Protein AF-A0AAD6I6S7-F1 (afdb_monomer_lite)

Sequence (240 aa):
MDHKRGGITKIDITVLAPDSPPINAGALGEGGSTARQYIEQVTQKTLRRALRELNPSTFAKPSTSKSEDDIARDVADGIPIPIEIHTSEATSHRSHVYLLLVAHTSSGFRIGHDALGSLPKDPFDQGRKPKHKGNQKPRSDSRSRHGSDAYGIKSLVGRCVDGFIEEISNERPNTDDTGPPGSEPCLDRHMRDQVVIFEELGKACHPDVEGANEALEDKRDWTLHTKTAEWVCRQMLGNG

Radius of gyration: 23.09 Å; chains: 1; bounding box: 58×44×70 Å

Organism: Penicillium canescens (NCBI:txid5083)

Foldseek 3Di:
DPQAQAAFAAKEKAKEAAQDCALCCVVVPDPDGGPLNVLVVLLVVLLLVLQQVADPRNHHDDDPDDDPVVVVVCVVSVHRHYYYHPYGYHDPAQQFIKMKMWTAHPVGFIEMFMFGFGQDDHPVPPPDDPDDPDDDDDDDPPPDPDDDRVVRSSVRSVVRSVVSSVQSHQDDDDDPPPDDPQHRHNYYQVVLLVVLLVVLVVCLVCVPPVPDDDPSHDCVPHDPSNVVSNVVSCVVSVND

pLDDT: mean 75.79, std 19.47, range [32.53, 98.38]

Secondary structure (DSSP, 8-state):
-------EEEEEEEEEE-SSPPTTGGGSSSTT--HHHHHHHHHHHHHHHHHTTS-GGGBPPPPS---HHHHHHHHHH--SS-EEEEEEEE-SSTT-EEEEEEEEETTS-EEEEEEEE-PPPPGGG-----------PPP---------HHHHHHHHHHHHHHHHHHHH----------S--PBPP-S-HHHHHHHHHHHHHHHHH-TT-TTS-S-SB-GGG--HHHHHHHHHHHHHHT--

Structure (mmCIF, N/CA/C/O backbone):
data_AF-A0AAD6I6S7-F1
#
_entry.id   AF-A0AAD6I6S7-F1
#
loop_
_atom_site.group_PDB
_atom_site.id
_atom_site.type_symbol
_atom_site.label_atom_id
_atom_site.label_alt_id
_atom_site.label_comp_id
_atom_site.label_asym_id
_atom_site.label_entity_id
_atom_site.label_seq_id
_atom_site.pdbx_PDB_ins_code
_atom_site.Cartn_x
_atom_site.Cartn_y
_atom_site.Cartn_z
_atom_site.occupancy
_atom_site.B_iso_or_equiv
_atom_site.auth_seq_id
_atom_site.auth_comp_id
_atom_site.auth_asym_id
_atom_site.auth_atom_id
_atom_site.pdbx_PDB_model_num
ATOM 1 N N . MET A 1 1 ? -11.490 -4.665 22.684 1.00 46.66 1 MET A N 1
ATOM 2 C CA . MET A 1 1 ? -10.366 -4.751 21.730 1.00 46.66 1 MET A CA 1
ATOM 3 C C . MET A 1 1 ? -9.641 -3.426 21.811 1.00 46.66 1 MET A C 1
ATOM 5 O O . MET A 1 1 ? -10.305 -2.403 21.696 1.00 46.66 1 MET A O 1
ATOM 9 N N . ASP A 1 2 ? -8.337 -3.428 22.064 1.00 56.19 2 ASP A N 1
ATOM 10 C CA . ASP A 1 2 ? -7.555 -2.193 21.998 1.00 56.19 2 ASP A CA 1
ATOM 11 C C . ASP A 1 2 ? -7.329 -1.865 20.516 1.00 56.19 2 ASP A C 1
ATOM 13 O O . ASP A 1 2 ? -6.585 -2.569 19.836 1.00 56.19 2 ASP A O 1
ATOM 17 N N . HIS A 1 3 ? -7.984 -0.817 20.006 1.00 68.62 3 HIS A N 1
ATOM 18 C CA . HIS A 1 3 ? -7.892 -0.343 18.614 1.00 68.62 3 HIS A CA 1
ATOM 19 C C . HIS A 1 3 ? -6.565 0.383 18.348 1.00 68.62 3 HIS A C 1
ATOM 21 O O . HIS A 1 3 ? -6.523 1.508 17.865 1.00 68.62 3 HIS A O 1
ATOM 27 N N . LYS A 1 4 ? -5.451 -0.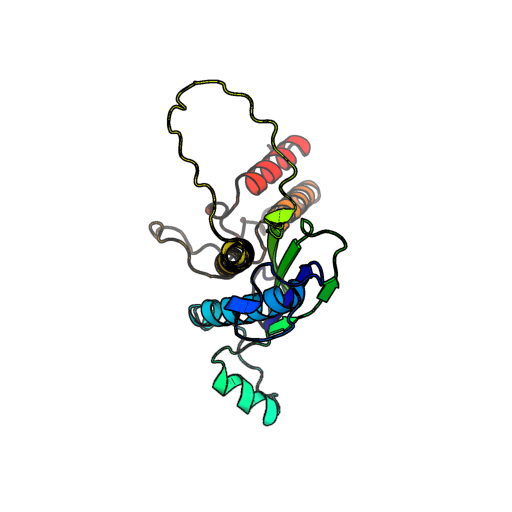237 18.740 1.00 80.44 4 LYS A N 1
ATOM 28 C CA . LYS A 1 4 ? -4.113 0.300 18.511 1.00 80.44 4 LYS A CA 1
ATOM 29 C C . LYS A 1 4 ? -3.536 -0.337 17.261 1.00 80.44 4 LYS A C 1
ATOM 31 O O . LYS A 1 4 ? -3.407 -1.561 17.175 1.00 80.44 4 LYS A O 1
ATOM 36 N N . ARG A 1 5 ? -3.120 0.514 16.327 1.00 85.00 5 ARG A N 1
ATOM 37 C CA . ARG A 1 5 ? -2.491 0.120 15.066 1.00 85.00 5 ARG A CA 1
ATOM 38 C C . ARG A 1 5 ? -1.308 -0.837 15.240 1.00 85.00 5 ARG A C 1
ATOM 40 O O . ARG A 1 5 ? -1.167 -1.756 14.444 1.00 85.00 5 ARG A O 1
ATOM 47 N N . GLY A 1 6 ? -0.504 -0.661 16.292 1.00 88.69 6 GLY A N 1
ATOM 48 C CA . GLY A 1 6 ? 0.710 -1.450 16.523 1.00 88.69 6 GLY A CA 1
ATOM 49 C C . GLY A 1 6 ? 1.860 -1.058 15.587 1.00 88.69 6 GLY A C 1
ATOM 50 O O . GLY A 1 6 ? 1.680 -0.277 14.659 1.00 88.69 6 GLY A O 1
ATOM 51 N N . GLY A 1 7 ? 3.055 -1.595 15.842 1.00 90.88 7 GLY A N 1
ATOM 52 C CA . GLY A 1 7 ? 4.228 -1.326 15.005 1.00 90.88 7 GLY A CA 1
ATOM 53 C C . GLY A 1 7 ? 4.246 -2.211 13.760 1.00 90.88 7 GLY A C 1
ATOM 54 O O . GLY A 1 7 ? 3.801 -3.360 13.816 1.00 90.88 7 GLY A O 1
ATOM 55 N N . ILE A 1 8 ? 4.784 -1.704 12.649 1.00 93.38 8 ILE A N 1
ATOM 56 C CA . ILE A 1 8 ? 4.924 -2.473 11.404 1.00 93.38 8 ILE A CA 1
ATOM 57 C C . ILE A 1 8 ? 5.951 -3.592 11.604 1.00 93.38 8 ILE A C 1
ATOM 59 O O . ILE A 1 8 ? 7.052 -3.345 12.092 1.00 93.38 8 ILE A O 1
ATOM 63 N N . THR A 1 9 ? 5.597 -4.816 11.220 1.00 93.94 9 THR A N 1
ATOM 64 C CA . THR A 1 9 ? 6.430 -6.022 11.356 1.00 93.94 9 THR A CA 1
ATOM 65 C C . THR A 1 9 ? 6.966 -6.534 10.021 1.00 93.94 9 THR A C 1
ATOM 67 O O . THR A 1 9 ? 8.011 -7.178 10.003 1.00 93.94 9 THR A O 1
ATOM 70 N N . LYS A 1 10 ? 6.267 -6.260 8.912 1.00 94.94 10 LYS A N 1
ATOM 71 C CA . LYS A 1 10 ? 6.609 -6.707 7.552 1.00 94.94 10 LYS A CA 1
ATOM 72 C C . LYS A 1 10 ? 5.900 -5.841 6.511 1.00 94.94 10 LYS A C 1
ATOM 74 O O . LYS A 1 10 ? 4.804 -5.345 6.786 1.00 94.94 10 LYS A O 1
ATOM 79 N N . ILE A 1 11 ? 6.486 -5.716 5.319 1.00 97.19 11 ILE A N 1
ATOM 80 C CA . ILE A 1 11 ? 5.802 -5.173 4.138 1.00 97.19 11 ILE A CA 1
ATOM 81 C C . ILE A 1 11 ? 5.804 -6.187 2.990 1.00 97.19 11 ILE A C 1
ATOM 83 O O . ILE A 1 11 ? 6.858 -6.698 2.610 1.00 97.19 11 ILE A O 1
ATOM 87 N N . ASP A 1 12 ? 4.627 -6.421 2.416 1.00 97.94 12 ASP A N 1
ATOM 88 C CA . ASP A 1 12 ? 4.425 -7.256 1.233 1.00 97.94 12 ASP A CA 1
ATOM 89 C C . ASP A 1 12 ? 4.171 -6.395 -0.013 1.00 97.94 12 ASP A C 1
ATOM 91 O O . ASP A 1 12 ? 3.418 -5.419 0.017 1.00 97.94 12 ASP A O 1
ATOM 95 N N . ILE A 1 13 ? 4.803 -6.778 -1.123 1.00 98.25 13 ILE A N 1
ATOM 96 C CA . ILE A 1 13 ? 4.669 -6.160 -2.444 1.00 98.25 13 ILE A CA 1
ATOM 97 C C . ILE A 1 13 ? 3.936 -7.130 -3.373 1.00 98.25 13 ILE A C 1
ATOM 99 O O . ILE A 1 13 ? 4.321 -8.296 -3.497 1.00 98.25 13 ILE A O 1
ATOM 103 N N . THR A 1 14 ? 2.919 -6.630 -4.073 1.00 98.38 14 THR A N 1
ATOM 104 C CA . THR A 1 14 ? 2.250 -7.332 -5.175 1.00 98.38 14 THR A CA 1
ATOM 105 C C . THR A 1 14 ? 2.435 -6.573 -6.482 1.00 98.38 14 THR A C 1
ATOM 107 O O . THR A 1 14 ? 2.129 -5.385 -6.543 1.00 98.38 14 THR A O 1
ATOM 110 N N . VAL A 1 15 ? 2.895 -7.253 -7.536 1.00 97.44 15 VAL A N 1
ATOM 111 C CA . VAL A 1 15 ? 3.097 -6.666 -8.871 1.00 97.44 15 VAL A CA 1
ATOM 112 C C . VAL A 1 15 ? 2.352 -7.477 -9.927 1.00 97.44 15 VAL A C 1
ATOM 114 O O . VAL A 1 15 ? 2.666 -8.639 -10.156 1.00 97.44 15 VAL A O 1
ATOM 117 N N . LEU A 1 16 ? 1.414 -6.853 -10.636 1.00 96.69 16 LEU A N 1
ATOM 118 C CA . LEU A 1 16 ? 0.821 -7.423 -11.847 1.00 96.69 16 LEU A CA 1
ATOM 119 C C . LEU A 1 16 ? 1.242 -6.547 -13.022 1.00 96.69 16 LEU A C 1
ATOM 121 O O . LEU A 1 16 ? 0.857 -5.382 -13.095 1.00 96.69 16 LEU A O 1
ATOM 125 N N . ALA A 1 17 ? 2.066 -7.069 -13.923 1.00 93.44 17 ALA A N 1
ATOM 126 C CA . ALA A 1 17 ? 2.595 -6.301 -15.050 1.00 93.44 17 ALA A CA 1
ATOM 127 C C . ALA A 1 17 ? 3.020 -7.229 -16.192 1.00 93.44 17 ALA A C 1
ATOM 129 O O . ALA A 1 17 ? 3.352 -8.382 -15.941 1.00 93.44 17 ALA A O 1
ATOM 130 N N . PRO A 1 18 ? 3.053 -6.772 -17.453 1.00 91.00 18 PRO A N 1
ATOM 131 C CA . PRO A 1 18 ? 3.432 -7.640 -18.560 1.00 91.00 18 PRO A CA 1
ATOM 132 C C . PRO A 1 18 ? 4.934 -7.950 -18.540 1.00 91.00 18 PRO A C 1
ATOM 134 O O . PRO A 1 18 ? 5.758 -7.104 -18.184 1.00 91.00 18 PRO A O 1
ATOM 137 N N . ASP A 1 19 ? 5.300 -9.124 -19.053 1.00 89.81 19 ASP A N 1
ATOM 138 C CA . ASP A 1 19 ? 6.704 -9.521 -19.222 1.00 89.81 19 ASP A CA 1
ATOM 139 C C . ASP A 1 19 ? 7.363 -8.951 -20.494 1.00 89.81 19 ASP A C 1
ATOM 141 O O . ASP A 1 19 ? 8.486 -9.297 -20.857 1.00 89.81 19 ASP A O 1
ATOM 145 N N . SER A 1 20 ? 6.697 -8.015 -21.175 1.00 82.06 20 SER A N 1
ATOM 146 C CA . SER A 1 20 ? 7.315 -7.284 -22.280 1.00 82.06 20 SER A CA 1
ATOM 147 C C . SER A 1 20 ? 8.436 -6.365 -21.774 1.00 82.06 20 SER A C 1
ATOM 149 O O . SER A 1 20 ? 8.285 -5.775 -20.700 1.00 82.06 20 SER A O 1
ATOM 151 N N . PRO A 1 21 ? 9.521 -6.172 -22.542 1.00 74.75 21 PRO A N 1
ATOM 152 C CA . PRO A 1 21 ? 10.585 -5.253 -22.156 1.00 74.75 21 PRO A CA 1
ATOM 153 C C . PRO A 1 21 ? 10.049 -3.817 -22.014 1.00 74.75 21 PRO A C 1
ATOM 155 O O . PRO A 1 21 ? 9.164 -3.410 -22.780 1.00 74.75 21 PRO A O 1
ATOM 158 N N . PRO A 1 22 ? 10.575 -3.018 -21.069 1.00 67.25 22 PRO A N 1
ATOM 159 C CA . PRO A 1 22 ? 10.278 -1.594 -21.019 1.00 67.25 22 PRO A CA 1
ATOM 160 C C . PRO A 1 22 ? 10.814 -0.922 -22.295 1.00 67.25 22 PRO A C 1
ATOM 162 O O . PRO A 1 22 ? 11.908 -1.239 -22.758 1.00 67.25 22 PRO A O 1
ATOM 165 N N . ILE A 1 23 ? 10.062 0.031 -22.857 1.00 60.03 23 ILE A N 1
ATOM 166 C CA . ILE A 1 23 ? 10.307 0.646 -24.184 1.00 60.03 23 ILE A CA 1
ATOM 167 C C . ILE A 1 23 ? 11.694 1.322 -24.317 1.00 60.03 23 ILE A C 1
ATOM 169 O O . ILE A 1 23 ? 12.128 1.625 -25.420 1.00 60.03 23 ILE A O 1
ATOM 173 N N . ASN A 1 24 ? 12.459 1.469 -23.227 1.00 56.44 24 ASN A N 1
ATOM 174 C CA . ASN A 1 24 ? 13.821 2.016 -23.227 1.00 56.44 24 ASN A CA 1
ATOM 175 C C . ASN A 1 24 ? 14.828 1.153 -22.441 1.00 56.44 24 ASN A C 1
ATOM 177 O O . ASN A 1 24 ? 15.624 1.682 -21.664 1.00 56.44 24 ASN A O 1
ATOM 181 N N . ALA A 1 25 ? 14.818 -0.170 -22.641 1.00 51.25 25 ALA A N 1
ATOM 182 C CA . ALA A 1 25 ? 15.775 -1.094 -22.014 1.00 51.25 25 ALA A CA 1
ATOM 183 C C . ALA A 1 25 ? 17.255 -0.679 -22.207 1.00 51.25 25 ALA A C 1
ATOM 185 O O . ALA A 1 25 ? 18.076 -0.881 -21.318 1.00 51.25 25 ALA A O 1
ATOM 186 N N . GLY A 1 26 ? 17.592 -0.015 -23.322 1.00 47.25 26 GLY A N 1
ATOM 187 C CA . GLY A 1 26 ? 18.958 0.439 -23.621 1.00 47.25 26 GLY A CA 1
ATOM 188 C C . GLY A 1 26 ? 19.484 1.605 -22.767 1.00 47.25 26 GLY A C 1
ATOM 189 O O . GLY A 1 26 ? 20.693 1.789 -22.691 1.00 47.25 26 GLY A O 1
ATOM 190 N N . ALA A 1 27 ? 18.617 2.376 -22.099 1.00 48.88 27 ALA A N 1
ATOM 191 C CA . ALA A 1 27 ? 19.023 3.491 -21.230 1.00 48.88 27 ALA A CA 1
ATOM 192 C C . ALA A 1 27 ? 19.104 3.104 -19.738 1.00 48.88 27 ALA A C 1
ATOM 194 O O . ALA A 1 27 ? 19.428 3.943 -18.899 1.00 48.88 27 ALA A O 1
ATOM 195 N N . LEU A 1 28 ? 18.768 1.853 -19.400 1.00 52.75 28 LEU A N 1
ATOM 196 C CA . LEU A 1 28 ? 18.557 1.387 -18.025 1.00 52.75 28 LEU A CA 1
ATOM 197 C C . LEU A 1 28 ? 19.674 0.484 -17.478 1.00 52.75 28 LEU A C 1
ATOM 199 O O . LEU A 1 28 ? 19.559 0.018 -16.352 1.00 52.75 28 LEU A O 1
ATOM 203 N N . GLY A 1 29 ? 20.773 0.298 -18.214 1.00 46.56 29 GLY A N 1
ATOM 204 C CA . GLY A 1 29 ? 22.032 -0.226 -17.663 1.00 46.56 29 GLY A CA 1
ATOM 205 C C . GLY A 1 29 ? 22.069 -1.709 -17.274 1.00 46.56 29 GLY A C 1
ATOM 206 O O . GLY A 1 29 ? 23.143 -2.189 -16.935 1.00 46.56 29 GLY A O 1
ATOM 207 N N . GLU A 1 30 ? 20.974 -2.459 -17.387 1.00 48.59 30 GLU A N 1
ATOM 208 C CA . GLU A 1 30 ? 20.958 -3.914 -17.197 1.00 48.59 30 GLU A CA 1
ATOM 209 C C . GLU A 1 30 ? 20.168 -4.573 -18.331 1.00 48.59 30 GLU A C 1
ATOM 211 O O . GLU A 1 30 ? 18.984 -4.306 -18.541 1.00 48.59 30 GLU A O 1
ATOM 216 N N . GLY A 1 31 ? 20.851 -5.405 -19.118 1.00 48.38 31 GLY A N 1
ATOM 217 C CA . GLY A 1 31 ? 20.240 -6.134 -20.222 1.00 48.38 31 GLY A CA 1
ATOM 218 C C . GLY A 1 31 ? 19.221 -7.159 -19.721 1.00 48.38 31 GLY A C 1
ATOM 219 O O . GLY A 1 31 ? 19.556 -8.018 -18.915 1.00 48.38 31 GLY A O 1
ATOM 220 N N . GLY A 1 32 ? 17.996 -7.102 -20.249 1.00 59.88 32 GLY A N 1
ATOM 221 C CA . GLY A 1 32 ? 17.049 -8.223 -20.210 1.00 59.88 32 GLY A CA 1
ATOM 222 C C . GLY A 1 32 ? 15.917 -8.174 -19.179 1.00 59.88 32 GLY A C 1
ATOM 223 O O . GLY A 1 32 ? 15.159 -9.138 -19.130 1.00 59.88 32 GLY A O 1
ATOM 224 N N . SER A 1 33 ? 15.746 -7.104 -18.393 1.00 74.75 33 SER A N 1
ATOM 225 C CA . SER A 1 33 ? 14.644 -7.045 -17.420 1.00 74.75 33 SER A CA 1
ATOM 226 C C . SER A 1 33 ? 13.281 -6.791 -18.079 1.00 74.75 33 SER A C 1
ATOM 228 O O . SER A 1 33 ? 13.119 -5.899 -18.919 1.00 74.75 33 SER A O 1
ATOM 230 N N . THR A 1 34 ? 12.275 -7.587 -17.708 1.00 88.62 34 THR A N 1
ATOM 231 C CA . THR A 1 34 ? 10.885 -7.355 -18.130 1.00 88.62 34 THR A CA 1
ATOM 232 C C . THR A 1 34 ? 10.306 -6.129 -17.423 1.00 88.62 34 THR A C 1
ATOM 234 O O . THR A 1 34 ? 10.820 -5.696 -16.390 1.00 88.62 34 THR A O 1
ATOM 237 N N . ALA A 1 35 ? 9.222 -5.538 -17.940 1.00 88.00 35 ALA A N 1
ATOM 238 C CA . ALA A 1 35 ? 8.585 -4.404 -17.266 1.00 88.00 35 ALA A CA 1
ATOM 239 C C . ALA A 1 35 ? 8.155 -4.752 -15.830 1.00 88.00 35 ALA A C 1
ATOM 241 O O . ALA A 1 35 ? 8.299 -3.920 -14.937 1.00 88.00 35 ALA A O 1
ATOM 242 N N . ARG A 1 36 ? 7.702 -5.989 -15.598 1.00 92.25 36 ARG A N 1
ATOM 243 C CA . ARG A 1 36 ? 7.400 -6.522 -14.266 1.00 92.25 36 ARG A CA 1
ATOM 244 C C . ARG A 1 36 ? 8.626 -6.540 -13.352 1.00 92.25 36 ARG A C 1
ATOM 246 O O . ARG A 1 36 ? 8.583 -5.927 -12.291 1.00 92.25 36 ARG A O 1
ATOM 253 N N . GLN A 1 37 ? 9.738 -7.129 -13.795 1.00 92.00 37 GLN A N 1
ATOM 254 C CA . GLN A 1 37 ? 10.996 -7.144 -13.032 1.00 92.00 37 GLN A CA 1
ATOM 255 C C . GLN A 1 37 ? 11.516 -5.728 -12.750 1.00 92.00 37 GLN A C 1
ATOM 257 O O . GLN A 1 37 ? 11.991 -5.432 -11.656 1.00 92.00 37 GLN A O 1
ATOM 262 N N . TYR A 1 38 ? 11.380 -4.819 -13.716 1.00 90.50 38 TYR A N 1
ATOM 263 C CA . TYR A 1 38 ? 11.739 -3.419 -13.526 1.00 90.50 38 TYR A CA 1
ATOM 264 C C . TYR A 1 38 ? 10.867 -2.741 -12.457 1.00 90.50 38 TYR A C 1
ATOM 266 O O . TYR A 1 38 ? 11.389 -2.024 -11.604 1.00 90.50 38 TYR A O 1
ATOM 274 N N . ILE A 1 39 ? 9.551 -2.983 -12.461 1.00 92.75 39 ILE A N 1
ATOM 275 C CA . ILE A 1 39 ? 8.636 -2.471 -11.430 1.00 92.75 39 ILE A CA 1
ATOM 276 C C . ILE A 1 39 ? 9.012 -3.026 -10.055 1.00 92.75 39 ILE A C 1
ATOM 278 O O . ILE A 1 39 ? 9.090 -2.244 -9.111 1.00 92.75 39 ILE A O 1
ATOM 282 N N . GLU A 1 40 ? 9.295 -4.324 -9.934 1.00 94.88 40 GLU A N 1
ATOM 283 C CA . GLU A 1 40 ? 9.737 -4.947 -8.679 1.00 94.88 40 GLU A CA 1
ATOM 284 C C .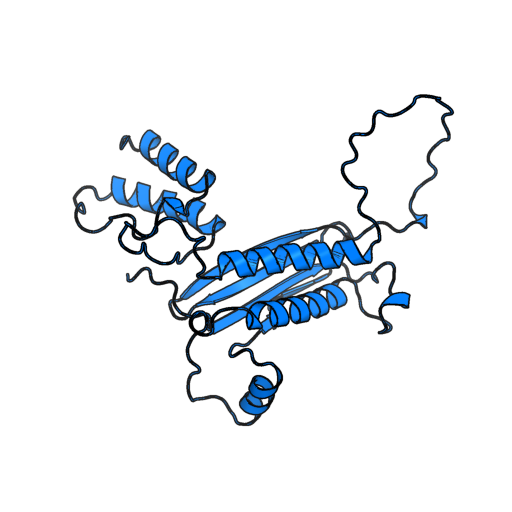 GLU A 1 40 ? 10.982 -4.251 -8.113 1.00 94.88 40 GLU A C 1
ATOM 286 O O . GLU A 1 40 ? 10.973 -3.774 -6.975 1.00 94.88 40 GLU A O 1
ATOM 291 N N . GLN A 1 41 ? 12.033 -4.120 -8.929 1.00 92.38 41 GLN A N 1
ATOM 292 C CA . GLN A 1 41 ? 13.298 -3.498 -8.533 1.00 92.38 41 GLN A CA 1
ATOM 293 C C . GLN A 1 41 ? 13.120 -2.027 -8.137 1.00 92.38 41 GLN A C 1
ATOM 295 O O . GLN A 1 41 ? 13.617 -1.582 -7.096 1.00 92.38 41 GLN A O 1
ATOM 300 N N . VAL A 1 42 ? 12.406 -1.250 -8.959 1.00 92.69 42 VAL A N 1
ATOM 301 C CA . VAL A 1 42 ? 12.182 0.179 -8.704 1.00 92.69 42 VAL A CA 1
ATOM 302 C C . VAL A 1 42 ? 11.310 0.375 -7.470 1.00 92.69 42 VAL A C 1
ATOM 304 O O . VAL A 1 42 ? 11.602 1.271 -6.676 1.00 92.69 42 VAL A O 1
ATOM 307 N N . THR A 1 43 ? 10.295 -0.466 -7.268 1.00 95.75 43 THR A N 1
ATOM 308 C CA . THR A 1 43 ? 9.439 -0.435 -6.074 1.00 95.75 43 THR A CA 1
ATOM 309 C C . THR A 1 43 ? 10.259 -0.704 -4.832 1.00 95.75 43 THR A C 1
ATOM 311 O O . THR A 1 43 ? 10.286 0.137 -3.941 1.00 95.75 43 THR A O 1
ATOM 314 N N . GLN A 1 44 ? 11.003 -1.809 -4.800 1.00 94.75 44 GLN A N 1
ATOM 315 C CA . GLN A 1 44 ? 11.855 -2.149 -3.666 1.00 94.75 44 GLN A CA 1
ATOM 316 C C . GLN A 1 44 ? 12.833 -1.023 -3.317 1.00 94.75 44 GLN A C 1
ATOM 318 O O . GLN A 1 44 ? 12.960 -0.646 -2.154 1.00 94.75 44 GLN A O 1
ATOM 323 N N . LYS A 1 45 ? 13.517 -0.454 -4.316 1.00 93.50 45 LYS A N 1
ATOM 324 C CA . LYS A 1 45 ? 14.473 0.638 -4.100 1.00 93.50 45 LYS A CA 1
ATOM 325 C C . LYS A 1 45 ? 13.797 1.911 -3.585 1.00 93.50 45 LYS A C 1
ATOM 327 O O . LYS A 1 45 ? 14.324 2.564 -2.686 1.00 93.50 45 LYS A O 1
ATOM 332 N N . THR A 1 46 ? 12.661 2.279 -4.173 1.00 95.19 46 THR A N 1
ATOM 333 C CA . THR A 1 46 ? 11.933 3.509 -3.824 1.00 95.19 46 THR A CA 1
ATOM 334 C C . THR A 1 46 ? 11.319 3.394 -2.435 1.00 95.19 46 THR A C 1
ATOM 336 O O . THR A 1 46 ? 11.504 4.294 -1.621 1.00 95.19 46 THR A O 1
ATOM 339 N N . LEU A 1 47 ? 10.692 2.255 -2.140 1.00 96.00 47 LEU A N 1
ATOM 340 C CA . LEU A 1 47 ? 10.114 1.945 -0.840 1.00 96.00 47 LEU A CA 1
ATOM 341 C C . LEU A 1 47 ? 11.181 1.937 0.256 1.00 96.00 47 LEU A C 1
ATOM 343 O O . LEU A 1 47 ? 11.024 2.637 1.248 1.00 96.00 47 LEU A O 1
ATOM 347 N N . ARG A 1 48 ? 12.307 1.231 0.058 1.00 94.19 48 ARG A N 1
ATOM 348 C CA . ARG A 1 48 ? 13.413 1.236 1.032 1.00 94.19 48 ARG A CA 1
ATOM 349 C C . ARG A 1 48 ? 13.893 2.652 1.341 1.00 94.19 48 ARG A C 1
ATOM 351 O O . ARG A 1 48 ? 14.117 2.996 2.495 1.00 94.19 48 ARG A O 1
ATOM 358 N N . ARG A 1 49 ? 14.052 3.493 0.315 1.00 93.62 49 ARG A N 1
ATOM 359 C CA . ARG A 1 49 ? 14.467 4.882 0.526 1.00 93.62 49 ARG A CA 1
ATOM 360 C C . ARG A 1 49 ? 13.459 5.636 1.392 1.00 93.62 49 ARG A C 1
ATOM 362 O O . ARG A 1 49 ? 13.892 6.245 2.359 1.00 93.62 49 ARG A O 1
ATOM 369 N N . ALA A 1 50 ? 12.172 5.560 1.062 1.00 93.81 50 ALA A N 1
ATOM 370 C CA . ALA A 1 50 ? 11.130 6.287 1.780 1.00 93.81 50 ALA A CA 1
ATOM 371 C C . ALA A 1 50 ? 10.955 5.791 3.228 1.00 93.81 50 ALA A C 1
ATOM 373 O O . ALA A 1 50 ? 10.809 6.590 4.143 1.00 93.81 50 ALA A O 1
ATOM 374 N N . LEU A 1 51 ? 11.072 4.483 3.475 1.00 93.00 51 LEU A N 1
ATOM 375 C CA . LEU A 1 51 ? 10.984 3.922 4.829 1.00 93.00 51 LEU A CA 1
ATOM 376 C C . LEU A 1 51 ? 12.099 4.406 5.764 1.00 93.00 51 LEU A C 1
ATOM 378 O O . LEU A 1 51 ? 11.881 4.472 6.969 1.00 93.00 51 LEU A O 1
ATOM 382 N N . ARG A 1 52 ? 13.278 4.759 5.236 1.00 90.62 52 ARG A N 1
ATOM 383 C CA . ARG A 1 52 ? 14.372 5.331 6.045 1.00 90.62 52 ARG A CA 1
ATOM 384 C C . ARG A 1 52 ? 14.096 6.758 6.512 1.00 90.62 52 ARG A C 1
ATOM 386 O O . ARG A 1 52 ? 14.784 7.232 7.408 1.00 90.62 52 ARG A O 1
ATOM 393 N N . GLU A 1 53 ? 13.138 7.437 5.891 1.00 90.31 53 GLU A N 1
ATOM 394 C CA . GLU A 1 53 ? 12.729 8.792 6.262 1.00 90.31 53 GLU A CA 1
ATOM 395 C C . GLU A 1 53 ? 11.651 8.775 7.360 1.00 90.31 53 GLU A C 1
ATOM 397 O O . GLU A 1 53 ? 11.416 9.797 7.997 1.00 90.31 53 GLU A O 1
ATOM 402 N N . LEU A 1 54 ? 11.038 7.615 7.634 1.00 88.81 54 LEU A N 1
ATOM 403 C CA . LEU A 1 54 ? 10.031 7.462 8.683 1.00 88.81 54 LEU A CA 1
ATOM 404 C C . LEU A 1 54 ? 10.633 7.429 10.090 1.00 88.81 54 LEU A C 1
ATOM 406 O O . LEU A 1 54 ? 11.755 6.971 10.318 1.00 88.81 54 LEU A O 1
ATOM 410 N N . ASN A 1 55 ? 9.820 7.829 11.072 1.00 87.31 55 ASN A N 1
ATOM 411 C CA . ASN A 1 55 ? 10.175 7.711 12.481 1.00 87.31 55 ASN A CA 1
ATOM 412 C C . ASN A 1 55 ? 10.388 6.229 12.864 1.00 87.31 55 ASN A C 1
ATOM 414 O O . ASN A 1 55 ? 9.489 5.413 12.626 1.00 87.31 55 ASN A O 1
ATOM 418 N N . PRO A 1 56 ? 11.509 5.868 13.523 1.00 86.12 56 PRO A N 1
ATOM 419 C CA . PRO A 1 56 ? 11.755 4.509 14.000 1.00 86.12 56 PRO A CA 1
ATOM 420 C C . PRO A 1 56 ? 10.642 3.916 14.878 1.00 86.12 56 PRO A C 1
ATOM 422 O O . PRO A 1 56 ? 10.494 2.696 14.911 1.00 86.12 56 PRO A O 1
ATOM 425 N N . SER A 1 57 ? 9.837 4.741 15.565 1.00 85.81 57 SER A N 1
ATOM 426 C CA . SER A 1 57 ? 8.699 4.277 16.375 1.00 85.81 57 SER A CA 1
ATOM 427 C C . SER A 1 57 ? 7.552 3.672 15.561 1.00 85.81 57 SER A C 1
ATOM 429 O O . SER A 1 57 ? 6.710 2.987 16.136 1.00 85.81 57 SER A O 1
ATOM 431 N N . THR A 1 58 ? 7.520 3.902 14.245 1.00 87.62 58 THR A N 1
ATOM 432 C CA . THR A 1 58 ? 6.540 3.308 13.316 1.00 87.62 58 THR A CA 1
ATOM 433 C C . THR A 1 58 ? 6.721 1.789 13.206 1.00 87.62 58 THR A C 1
ATOM 435 O O . THR A 1 58 ? 5.780 1.044 12.928 1.00 87.62 58 THR A O 1
ATOM 438 N N . PHE A 1 59 ? 7.941 1.299 13.438 1.00 89.94 59 PHE A N 1
ATOM 439 C CA . PHE A 1 59 ? 8.289 -0.110 13.296 1.00 89.94 59 PHE A CA 1
ATOM 440 C C . PHE A 1 59 ? 8.177 -0.853 14.628 1.00 89.94 59 PHE A C 1
ATOM 442 O O . PHE A 1 59 ? 8.469 -0.323 15.703 1.00 89.94 59 PHE A O 1
ATOM 449 N N . ALA A 1 60 ? 7.772 -2.119 14.562 1.00 87.44 60 ALA A N 1
ATOM 450 C CA . ALA A 1 60 ? 7.809 -2.999 15.718 1.00 87.44 60 ALA A CA 1
ATOM 451 C C . ALA A 1 60 ? 9.259 -3.194 16.186 1.00 87.44 60 ALA A C 1
ATOM 453 O O . ALA A 1 60 ? 10.191 -3.275 15.384 1.00 87.44 60 ALA A O 1
ATOM 454 N N . LYS A 1 61 ? 9.454 -3.297 17.505 1.00 81.12 61 LYS A N 1
ATOM 455 C CA . LYS A 1 61 ? 10.782 -3.561 18.066 1.00 81.12 61 LYS A CA 1
ATOM 456 C C . LYS A 1 61 ? 11.282 -4.929 17.584 1.00 81.12 61 LYS A C 1
ATOM 458 O O . LYS A 1 61 ? 10.505 -5.887 17.634 1.00 81.12 61 LYS A O 1
ATOM 463 N N . PRO A 1 62 ? 12.558 -5.050 17.175 1.00 66.00 62 PRO A N 1
ATOM 464 C CA . PRO A 1 62 ? 13.122 -6.326 16.762 1.00 66.00 62 PRO A CA 1
ATOM 465 C C . PRO A 1 62 ? 12.980 -7.352 17.885 1.00 66.00 62 PRO A C 1
ATOM 467 O O . PRO A 1 62 ? 13.417 -7.122 19.014 1.00 66.00 62 PRO A O 1
ATOM 470 N N . SER A 1 63 ? 12.361 -8.489 17.584 1.00 57.41 63 SER A N 1
ATOM 471 C CA . SER A 1 63 ? 12.400 -9.653 18.464 1.00 57.41 63 SER A CA 1
ATOM 472 C C . SER A 1 63 ? 13.839 -10.175 18.472 1.00 57.41 63 SER A C 1
ATOM 474 O O . SER A 1 63 ? 14.430 -10.365 17.411 1.00 57.41 63 SER A O 1
ATOM 476 N N . THR A 1 64 ? 14.419 -10.406 19.647 1.00 53.09 64 THR A N 1
ATOM 477 C CA . THR A 1 64 ? 15.817 -10.830 19.874 1.00 53.09 64 THR A CA 1
ATOM 478 C C . THR A 1 64 ? 16.152 -12.252 19.383 1.00 53.09 64 THR A C 1
ATOM 480 O O . THR A 1 64 ? 17.073 -12.882 19.892 1.00 53.09 64 THR A O 1
ATOM 483 N N . SER A 1 65 ? 15.427 -12.782 18.397 1.00 52.06 65 SER A N 1
ATOM 484 C CA . SER A 1 65 ? 15.526 -14.166 17.921 1.00 52.06 65 SER A CA 1
ATOM 485 C C . SER A 1 65 ? 15.915 -14.284 16.442 1.00 52.06 65 SER A C 1
ATOM 487 O O . SER A 1 65 ? 15.501 -15.239 15.787 1.00 52.06 65 SER A O 1
ATOM 489 N N . LYS A 1 66 ? 16.655 -13.315 15.884 1.00 53.25 66 LYS A N 1
ATOM 490 C CA . LYS A 1 66 ? 17.171 -13.405 14.505 1.00 53.25 66 LYS A CA 1
ATOM 491 C C . LYS A 1 66 ? 18.511 -14.152 14.464 1.00 53.25 66 LYS A C 1
ATOM 493 O O . LYS A 1 66 ? 19.319 -14.023 15.382 1.00 53.25 66 LYS A O 1
ATOM 498 N N . SER A 1 67 ? 18.715 -14.942 13.411 1.00 55.16 67 SER A N 1
ATOM 499 C CA . SER A 1 67 ? 19.955 -15.687 13.160 1.00 55.16 67 SER A CA 1
ATOM 500 C C . SER A 1 67 ? 21.098 -14.749 12.734 1.00 55.16 67 SER A C 1
ATOM 502 O O . SER A 1 67 ? 20.842 -13.641 12.265 1.00 55.16 67 SER A O 1
ATOM 504 N N . GLU A 1 68 ? 22.359 -15.167 12.896 1.00 53.72 68 GLU A N 1
ATOM 505 C CA . GLU A 1 68 ? 23.543 -14.332 12.602 1.00 53.72 68 GLU A CA 1
ATOM 506 C C . GLU A 1 68 ? 23.598 -13.829 11.142 1.00 53.72 68 GLU A C 1
ATOM 508 O O . GLU A 1 68 ? 24.077 -12.721 10.894 1.00 53.72 68 GLU A O 1
ATOM 513 N N . ASP A 1 69 ? 23.021 -14.575 10.193 1.00 54.38 69 ASP A N 1
ATOM 514 C CA . ASP A 1 69 ? 22.936 -14.194 8.773 1.00 54.38 69 ASP A CA 1
ATOM 515 C C . ASP A 1 69 ? 21.908 -13.077 8.497 1.00 54.38 69 ASP A C 1
ATOM 517 O O . ASP A 1 69 ? 22.093 -12.265 7.584 1.00 54.38 69 ASP A O 1
ATOM 521 N N . ASP A 1 70 ? 20.843 -12.986 9.299 1.00 54.00 70 ASP A N 1
ATOM 522 C CA . ASP A 1 70 ? 19.817 -11.940 9.170 1.00 54.00 70 ASP A CA 1
ATOM 523 C C . ASP A 1 70 ? 20.320 -10.591 9.705 1.00 54.00 70 ASP A C 1
ATOM 525 O O . ASP A 1 70 ? 19.989 -9.530 9.170 1.00 54.00 70 ASP A O 1
ATOM 529 N N . ILE A 1 71 ? 21.185 -10.631 10.724 1.00 54.12 71 ILE A N 1
ATOM 530 C CA . ILE A 1 71 ? 21.807 -9.445 11.328 1.00 54.12 71 ILE A CA 1
ATOM 531 C C . ILE A 1 71 ? 22.720 -8.742 10.310 1.00 54.12 71 ILE A C 1
ATOM 533 O O . ILE A 1 71 ? 22.731 -7.515 10.230 1.00 54.12 71 ILE A O 1
ATOM 537 N N . ALA A 1 72 ? 23.446 -9.498 9.480 1.00 50.50 72 ALA A N 1
ATOM 538 C CA . ALA A 1 72 ? 24.356 -8.936 8.480 1.00 50.50 72 ALA A CA 1
ATOM 539 C C . ALA A 1 72 ? 23.633 -8.189 7.338 1.00 50.50 72 ALA A C 1
ATOM 541 O O . ALA A 1 72 ? 24.192 -7.246 6.773 1.00 50.50 72 ALA A O 1
ATOM 542 N N . ARG A 1 73 ? 22.390 -8.571 7.006 1.00 52.91 73 ARG A N 1
ATOM 543 C CA . ARG A 1 73 ? 21.567 -7.888 5.988 1.00 52.91 73 ARG A CA 1
ATOM 544 C C . ARG A 1 73 ? 20.845 -6.656 6.541 1.00 52.91 73 ARG A C 1
ATOM 546 O O . ARG A 1 73 ? 20.821 -5.631 5.861 1.00 52.91 73 ARG A O 1
ATOM 553 N N . ASP A 1 74 ? 20.340 -6.721 7.775 1.00 51.69 74 ASP A N 1
ATOM 554 C CA . ASP A 1 74 ? 19.671 -5.592 8.447 1.00 51.69 74 ASP A CA 1
ATOM 555 C C . ASP A 1 74 ? 20.620 -4.393 8.653 1.00 51.69 74 ASP A C 1
ATOM 557 O O . ASP A 1 74 ? 20.222 -3.237 8.488 1.00 51.69 74 ASP A O 1
ATOM 561 N N . VAL A 1 75 ? 21.898 -4.652 8.958 1.00 50.09 75 VAL A N 1
ATOM 562 C CA . VAL A 1 75 ? 22.911 -3.598 9.171 1.00 50.09 75 VAL A CA 1
ATOM 563 C C . VAL A 1 75 ? 23.242 -2.836 7.879 1.00 50.09 75 VAL A C 1
ATOM 565 O O . VAL A 1 75 ? 23.603 -1.661 7.939 1.00 50.09 75 VAL A O 1
ATOM 568 N N . ALA A 1 76 ? 23.096 -3.464 6.708 1.00 53.88 76 ALA A N 1
ATOM 569 C CA . ALA A 1 76 ? 23.407 -2.838 5.422 1.00 53.88 76 ALA A CA 1
ATOM 570 C C . ALA A 1 76 ? 22.271 -1.945 4.882 1.00 53.88 76 ALA A C 1
ATOM 572 O O . ALA A 1 76 ? 22.553 -0.945 4.218 1.00 53.88 76 ALA A O 1
ATOM 573 N N . ASP A 1 77 ? 21.006 -2.275 5.173 1.00 60.00 77 ASP A N 1
ATOM 574 C CA . ASP A 1 77 ? 19.834 -1.580 4.611 1.00 60.00 77 ASP A CA 1
ATOM 575 C C . ASP A 1 77 ? 19.204 -0.538 5.559 1.00 60.00 77 ASP A C 1
ATOM 577 O O . ASP A 1 77 ? 18.473 0.343 5.096 1.00 60.00 77 ASP A O 1
ATOM 581 N N . GLY A 1 78 ? 19.506 -0.574 6.864 1.00 68.06 78 GLY A N 1
ATOM 582 C CA . GLY A 1 78 ? 19.042 0.428 7.837 1.00 68.06 78 GLY A CA 1
ATOM 583 C C . GLY A 1 78 ? 17.525 0.436 8.077 1.00 68.06 78 GLY A C 1
ATOM 584 O O . GLY A 1 78 ? 17.008 1.380 8.672 1.00 68.06 78 GLY A O 1
ATOM 585 N N . ILE A 1 79 ? 16.811 -0.594 7.613 1.00 73.44 79 ILE A N 1
ATOM 586 C CA . ILE A 1 79 ? 15.368 -0.782 7.794 1.00 73.44 79 ILE A CA 1
ATOM 587 C C . ILE A 1 79 ? 15.174 -2.025 8.666 1.00 73.44 79 ILE A C 1
ATOM 589 O O . ILE A 1 79 ? 15.678 -3.085 8.307 1.00 73.44 79 ILE A O 1
ATOM 593 N N . PRO A 1 80 ? 14.442 -1.937 9.789 1.00 77.00 80 PRO A N 1
ATOM 594 C CA . PRO A 1 80 ? 14.383 -3.020 10.776 1.00 77.00 80 PRO A CA 1
ATOM 595 C C . PRO A 1 80 ? 13.444 -4.182 10.398 1.00 77.00 80 PRO A C 1
ATOM 597 O O . PRO A 1 80 ? 13.325 -5.146 11.162 1.00 77.00 80 PRO A O 1
ATOM 600 N N . ILE A 1 81 ? 12.745 -4.089 9.260 1.00 86.25 81 ILE A N 1
ATOM 601 C CA . ILE A 1 81 ? 11.670 -5.008 8.870 1.00 86.25 81 ILE A CA 1
ATOM 602 C C . ILE A 1 81 ? 11.888 -5.634 7.483 1.00 86.25 81 ILE A C 1
ATOM 604 O O . ILE A 1 81 ? 12.396 -4.968 6.577 1.00 86.25 81 ILE A O 1
ATOM 608 N N . PRO A 1 82 ? 11.457 -6.892 7.284 1.00 91.56 82 PRO A N 1
ATOM 609 C CA . PRO A 1 82 ? 11.488 -7.542 5.980 1.00 91.56 82 PRO A CA 1
ATOM 610 C C . PRO A 1 82 ? 10.525 -6.884 4.979 1.00 91.56 82 PRO A C 1
ATOM 612 O O . PRO A 1 82 ? 9.384 -6.547 5.311 1.00 91.56 82 PRO A O 1
ATOM 615 N N . ILE A 1 83 ? 10.997 -6.752 3.735 1.00 93.88 83 ILE A N 1
ATOM 616 C CA . ILE A 1 83 ? 10.218 -6.330 2.565 1.00 93.88 83 ILE A CA 1
ATOM 617 C C . ILE A 1 83 ? 10.257 -7.470 1.550 1.00 93.88 83 ILE A C 1
ATOM 619 O O . ILE A 1 83 ? 11.324 -7.794 1.023 1.00 93.88 83 ILE A O 1
ATOM 623 N N . GLU A 1 84 ? 9.104 -8.064 1.260 1.00 94.44 84 GLU A N 1
ATOM 624 C CA . GLU A 1 84 ? 8.999 -9.258 0.421 1.00 94.44 84 GLU A CA 1
ATOM 625 C C . GLU A 1 84 ? 8.087 -9.027 -0.783 1.00 94.44 84 GLU A C 1
ATOM 627 O O . GLU A 1 84 ? 7.111 -8.284 -0.721 1.00 94.44 84 GLU A O 1
ATOM 632 N N . ILE A 1 85 ? 8.395 -9.687 -1.900 1.00 94.12 85 ILE A N 1
ATOM 633 C CA . ILE A 1 85 ? 7.457 -9.790 -3.020 1.00 94.12 85 ILE A CA 1
ATOM 634 C C . ILE A 1 85 ? 6.554 -10.983 -2.719 1.00 94.12 85 ILE A C 1
ATOM 636 O O . ILE A 1 85 ? 6.969 -12.129 -2.874 1.00 94.12 85 ILE A O 1
ATOM 640 N N . HIS A 1 86 ? 5.332 -10.707 -2.273 1.00 92.81 86 HIS A N 1
ATOM 641 C CA . HIS A 1 86 ? 4.350 -11.742 -1.966 1.00 92.81 86 HIS A CA 1
ATOM 642 C C . HIS A 1 86 ? 3.766 -12.356 -3.240 1.00 92.81 86 HIS A C 1
ATOM 644 O O . HIS A 1 86 ? 3.549 -13.563 -3.325 1.00 92.81 86 HIS A O 1
ATOM 650 N N . THR A 1 87 ? 3.491 -11.527 -4.246 1.00 94.31 87 THR A N 1
ATOM 651 C CA . THR A 1 87 ? 2.915 -11.974 -5.516 1.00 94.31 87 THR A CA 1
ATOM 652 C C . THR A 1 87 ? 3.486 -11.158 -6.660 1.00 94.31 87 THR A C 1
ATOM 654 O O . THR A 1 87 ? 3.538 -9.931 -6.607 1.00 94.31 87 THR A O 1
ATOM 657 N N . SER A 1 88 ? 3.910 -11.839 -7.719 1.00 95.38 88 SER A N 1
ATOM 658 C CA . SER A 1 88 ? 4.281 -11.185 -8.965 1.00 95.38 88 SER A CA 1
ATOM 659 C C . SER A 1 88 ? 3.821 -12.020 -10.148 1.00 95.38 88 SER A C 1
ATOM 661 O O . SER A 1 88 ? 4.244 -13.165 -10.300 1.00 95.38 88 SER A O 1
ATOM 663 N N . GLU A 1 89 ? 2.938 -11.456 -10.969 1.00 95.88 89 GLU A N 1
ATOM 664 C CA . GLU A 1 89 ? 2.290 -12.166 -12.070 1.00 95.88 89 GLU A CA 1
ATOM 665 C C . GLU A 1 89 ? 2.351 -11.365 -13.372 1.00 95.88 89 GLU A C 1
ATOM 667 O O . GLU A 1 89 ? 2.217 -10.136 -13.399 1.00 95.88 89 GLU A O 1
ATOM 672 N N . ALA A 1 90 ? 2.554 -12.087 -14.474 1.00 94.06 90 ALA A N 1
ATOM 673 C CA . ALA A 1 90 ? 2.543 -11.521 -15.808 1.00 94.06 90 ALA A CA 1
ATOM 674 C C . ALA A 1 90 ? 1.112 -11.190 -16.257 1.00 94.06 90 ALA A C 1
ATOM 676 O O . ALA A 1 90 ? 0.251 -12.065 -16.310 1.00 94.06 90 ALA A O 1
ATOM 677 N N . THR A 1 91 ? 0.862 -9.947 -16.667 1.00 92.69 91 THR A N 1
ATOM 678 C CA . THR A 1 91 ? -0.421 -9.570 -17.281 1.00 92.69 91 THR A CA 1
ATOM 679 C C . THR A 1 91 ? -0.376 -9.671 -18.804 1.00 92.69 91 THR A C 1
ATOM 681 O O . THR A 1 91 ? 0.672 -9.551 -19.440 1.00 92.69 91 THR A O 1
ATOM 684 N N . SER A 1 92 ? -1.545 -9.875 -19.416 1.00 86.81 92 SER A N 1
ATOM 685 C CA . SER A 1 92 ? -1.674 -10.056 -20.869 1.00 86.81 92 SER A CA 1
ATOM 686 C C . SER A 1 92 ? -1.593 -8.756 -21.673 1.00 86.81 92 SER A C 1
ATOM 688 O O . SER A 1 92 ? -1.364 -8.800 -22.881 1.00 86.81 92 SER A O 1
ATOM 690 N N . HIS A 1 93 ? -1.791 -7.597 -21.035 1.00 85.12 93 HIS A N 1
ATOM 691 C CA . HIS A 1 93 ? -1.890 -6.322 -21.737 1.00 85.12 93 HIS A CA 1
ATOM 692 C C . HIS A 1 93 ? -1.075 -5.220 -21.062 1.00 85.12 93 HIS A C 1
ATOM 694 O O . HIS A 1 93 ? -1.071 -5.066 -19.844 1.00 85.12 93 HIS A O 1
ATOM 700 N N . ARG A 1 94 ? -0.436 -4.379 -21.883 1.00 82.12 94 ARG A N 1
ATOM 701 C CA . ARG A 1 94 ? 0.416 -3.271 -21.425 1.00 82.12 94 ARG A CA 1
ATOM 702 C C . ARG A 1 94 ? -0.314 -2.228 -20.587 1.00 82.12 94 ARG A C 1
ATOM 704 O O . ARG A 1 94 ? 0.319 -1.562 -19.781 1.00 82.12 94 ARG A O 1
ATOM 711 N N . SER A 1 95 ? -1.629 -2.101 -20.734 1.00 83.69 95 SER A N 1
ATOM 712 C CA . SER A 1 95 ? -2.437 -1.216 -19.887 1.00 83.69 95 SER A CA 1
ATOM 713 C C . SER A 1 95 ? -2.840 -1.820 -18.543 1.00 83.69 95 SER A C 1
ATOM 715 O O . SER A 1 95 ? -3.484 -1.131 -17.763 1.00 83.69 95 SER A O 1
ATOM 717 N N . HIS A 1 96 ? -2.523 -3.089 -18.283 1.00 88.94 96 HIS A N 1
ATOM 718 C CA . HIS A 1 96 ? -2.882 -3.780 -17.048 1.00 88.94 96 HIS A CA 1
ATOM 719 C C . HIS A 1 96 ? -1.647 -3.850 -16.162 1.00 88.94 96 HIS A C 1
ATOM 721 O O . HIS A 1 96 ? -0.960 -4.870 -16.118 1.00 88.94 96 HIS A O 1
ATOM 727 N N . VAL A 1 97 ? -1.338 -2.727 -15.514 1.00 92.44 97 VAL A N 1
ATOM 728 C CA . VAL A 1 97 ? -0.294 -2.666 -14.494 1.00 92.44 97 VAL A CA 1
ATOM 729 C C . VAL A 1 97 ? -0.935 -2.340 -13.155 1.00 92.44 97 VAL A C 1
ATOM 731 O O . VAL A 1 97 ? -1.626 -1.328 -13.031 1.00 92.44 97 VAL A O 1
ATOM 734 N N . TYR A 1 98 ? -0.681 -3.188 -12.167 1.00 95.69 98 TYR A N 1
ATOM 735 C CA . TYR A 1 98 ? -1.136 -3.038 -10.795 1.00 95.69 98 TYR A CA 1
ATOM 736 C C . TYR A 1 98 ? 0.039 -3.209 -9.838 1.00 95.69 98 TYR A C 1
ATOM 738 O O . TYR A 1 98 ? 0.866 -4.108 -10.008 1.00 95.69 98 TYR A O 1
ATOM 746 N N . LEU A 1 99 ? 0.098 -2.339 -8.839 1.00 97.50 99 LEU A N 1
ATOM 747 C CA . LEU A 1 99 ? 1.043 -2.401 -7.737 1.00 97.50 99 LEU A CA 1
ATOM 748 C C . LEU A 1 99 ? 0.258 -2.246 -6.436 1.00 97.50 99 LEU A C 1
ATOM 750 O O . LEU A 1 99 ? -0.557 -1.336 -6.337 1.00 97.50 99 LEU A O 1
ATOM 754 N N . LEU A 1 100 ? 0.524 -3.104 -5.457 1.00 97.94 100 LEU A N 1
ATOM 755 C CA . LEU A 1 100 ? -0.047 -3.017 -4.115 1.00 97.94 100 LEU A CA 1
ATOM 756 C C . LEU A 1 100 ? 1.058 -3.213 -3.080 1.00 97.94 100 LEU A C 1
ATOM 758 O O . LEU A 1 100 ? 1.872 -4.132 -3.194 1.00 97.94 100 LEU A O 1
ATOM 762 N N . LEU A 1 101 ? 1.055 -2.350 -2.069 1.00 98.31 101 LEU A N 1
ATOM 763 C CA . LEU A 1 101 ? 1.910 -2.421 -0.892 1.00 98.31 101 LEU A CA 1
ATOM 764 C C . LEU A 1 101 ? 1.038 -2.675 0.334 1.00 98.31 101 LEU A C 1
ATOM 766 O O . LEU A 1 101 ? 0.015 -2.012 0.494 1.00 98.31 101 LEU A O 1
ATOM 770 N N . VAL A 1 102 ? 1.437 -3.615 1.191 1.00 97.75 102 VAL A N 1
ATOM 771 C CA . VAL A 1 102 ? 0.704 -3.954 2.419 1.00 97.75 102 VAL A CA 1
ATOM 772 C C . VAL A 1 102 ? 1.657 -4.001 3.606 1.00 97.75 102 VAL A C 1
ATOM 774 O O . VAL A 1 102 ? 2.557 -4.836 3.647 1.00 97.75 102 VAL A O 1
ATOM 777 N N . ALA A 1 103 ? 1.441 -3.136 4.596 1.00 96.38 103 ALA A N 1
ATOM 778 C CA . ALA A 1 103 ? 2.091 -3.213 5.899 1.00 96.38 103 ALA A CA 1
ATOM 779 C C . ALA A 1 103 ? 1.304 -4.144 6.824 1.00 96.38 103 ALA A C 1
ATOM 781 O O . ALA A 1 103 ? 0.093 -3.995 6.985 1.00 96.38 103 ALA A O 1
ATOM 782 N N . HIS A 1 104 ? 2.010 -5.060 7.477 1.00 95.38 104 HIS A N 1
ATOM 783 C CA . HIS A 1 104 ? 1.483 -5.898 8.549 1.00 95.38 104 HIS A CA 1
ATOM 784 C C . HIS A 1 104 ? 1.883 -5.305 9.895 1.00 95.38 104 HIS A C 1
ATOM 786 O O . HIS A 1 104 ? 3.037 -4.907 10.062 1.00 95.38 104 HIS A O 1
ATOM 792 N N . THR A 1 105 ? 0.964 -5.267 10.860 1.00 93.44 105 THR A N 1
ATOM 793 C CA . THR A 1 105 ? 1.241 -4.706 12.188 1.00 93.44 105 THR A CA 1
ATOM 794 C C . THR A 1 105 ? 1.257 -5.764 13.288 1.00 93.44 105 THR A C 1
ATOM 796 O O . THR A 1 105 ? 0.700 -6.856 13.154 1.00 93.44 105 THR A O 1
ATOM 799 N N . SER A 1 106 ? 1.888 -5.439 14.417 1.00 92.06 106 SER A N 1
ATOM 800 C CA . SER A 1 106 ? 1.985 -6.322 15.587 1.00 92.06 106 SER A CA 1
ATOM 801 C C . SER A 1 106 ? 0.642 -6.636 16.258 1.00 92.06 106 SER A C 1
ATOM 803 O O . SER A 1 106 ? 0.558 -7.604 17.006 1.00 92.06 106 SER A O 1
ATOM 805 N N . SER A 1 107 ? -0.396 -5.826 16.032 1.00 90.31 107 SER A N 1
ATOM 806 C CA . SER A 1 107 ? -1.758 -6.078 16.530 1.00 90.31 107 SER A CA 1
ATOM 807 C C . SER A 1 107 ? -2.639 -6.830 15.528 1.00 90.31 107 SER A C 1
ATOM 809 O O . SER A 1 107 ? -3.786 -7.136 15.840 1.00 90.31 107 SER A O 1
ATOM 811 N N . GLY A 1 108 ? -2.107 -7.175 14.351 1.00 91.25 108 GLY A N 1
ATOM 812 C CA . GLY A 1 108 ? -2.811 -7.953 13.331 1.00 91.25 108 GLY A CA 1
ATOM 813 C C . GLY A 1 108 ? -3.563 -7.120 12.292 1.00 91.25 108 GLY A C 1
ATOM 814 O O . GLY A 1 108 ? -4.140 -7.704 11.373 1.00 91.25 108 GLY A O 1
ATOM 815 N N . PHE A 1 109 ? -3.526 -5.786 12.384 1.00 91.38 109 PHE A N 1
ATOM 816 C CA . PHE A 1 109 ? -4.048 -4.913 11.334 1.00 91.38 109 PHE A CA 1
ATOM 817 C C . PHE A 1 109 ? -3.162 -4.951 10.085 1.00 91.38 109 PHE A C 1
ATOM 819 O O . PHE A 1 109 ? -1.983 -5.328 10.117 1.00 91.38 109 PHE A O 1
ATOM 826 N N . ARG A 1 110 ? -3.765 -4.559 8.962 1.00 94.12 110 ARG A N 1
ATOM 827 C CA . ARG A 1 110 ? -3.095 -4.410 7.674 1.00 94.12 110 ARG A CA 1
ATOM 828 C C . ARG A 1 110 ? -3.439 -3.055 7.094 1.00 94.12 110 ARG A C 1
ATOM 830 O O . ARG A 1 110 ? -4.594 -2.651 7.158 1.00 94.12 110 ARG A O 1
ATOM 837 N N . ILE A 1 111 ? -2.436 -2.392 6.537 1.00 94.38 111 ILE A N 1
ATOM 838 C CA . ILE A 1 111 ? -2.591 -1.091 5.888 1.00 94.38 111 ILE A CA 1
ATOM 839 C C . ILE A 1 111 ? -2.080 -1.232 4.471 1.00 94.38 111 ILE A C 1
ATOM 841 O O . ILE A 1 111 ? -0.911 -1.568 4.264 1.00 94.38 111 ILE A O 1
ATOM 845 N N . GLY A 1 112 ? -2.984 -1.048 3.516 1.00 95.25 112 GLY A N 1
ATOM 846 C CA . GLY A 1 112 ? -2.699 -1.178 2.099 1.00 95.25 112 GLY A CA 1
ATOM 847 C C . GLY A 1 112 ? -2.691 0.163 1.379 1.00 95.25 112 GLY A C 1
ATOM 848 O O . GLY A 1 112 ? -3.461 1.058 1.712 1.00 95.25 112 GLY A O 1
ATOM 849 N N . HIS A 1 113 ? -1.869 0.268 0.340 1.00 96.50 113 HIS A N 1
ATOM 850 C CA . HIS A 1 113 ? -2.057 1.272 -0.703 1.00 96.50 113 HIS A CA 1
ATOM 851 C C . HIS A 1 113 ? -1.687 0.676 -2.058 1.00 96.50 113 HIS A C 1
ATOM 853 O O . HIS A 1 113 ? -0.646 0.030 -2.210 1.00 96.50 113 HIS A O 1
ATOM 859 N N . ASP A 1 114 ? -2.536 0.912 -3.054 1.00 96.25 114 ASP A N 1
ATOM 860 C CA . ASP A 1 114 ? -2.356 0.431 -4.412 1.00 96.25 114 ASP A CA 1
ATOM 861 C C . ASP A 1 114 ? -2.233 1.554 -5.447 1.00 96.25 114 ASP A C 1
ATOM 863 O O . ASP A 1 114 ? -2.522 2.726 -5.203 1.00 96.25 114 ASP A O 1
ATOM 867 N N . ALA A 1 115 ? -1.777 1.188 -6.638 1.00 95.31 115 ALA A N 1
ATOM 868 C CA . ALA A 1 115 ? -1.819 2.055 -7.795 1.00 95.31 115 ALA A CA 1
ATOM 869 C C . ALA A 1 115 ? -2.047 1.254 -9.076 1.00 95.31 115 ALA A C 1
ATOM 871 O O . ALA A 1 115 ? -1.392 0.244 -9.349 1.00 95.31 115 ALA A O 1
ATOM 872 N N . LEU A 1 116 ? -2.935 1.784 -9.915 1.00 93.62 116 LEU A N 1
ATOM 873 C CA . LEU A 1 116 ? -3.173 1.306 -11.270 1.00 93.62 116 LEU A CA 1
ATOM 874 C C . LEU A 1 116 ? -2.443 2.183 -12.286 1.00 93.62 116 LEU A C 1
ATOM 876 O O . LEU A 1 116 ? -2.373 3.415 -12.167 1.00 93.62 116 LEU A O 1
ATOM 880 N N . GLY A 1 117 ? -1.910 1.538 -13.318 1.00 87.44 117 GLY A N 1
ATOM 881 C CA . GLY A 1 117 ? -1.161 2.203 -14.367 1.00 87.44 117 GLY A CA 1
ATOM 882 C C . GLY A 1 117 ? -1.209 1.479 -15.699 1.00 87.44 117 GLY A C 1
ATOM 883 O O . GLY A 1 117 ? -1.790 0.411 -15.865 1.00 87.44 117 GLY A O 1
ATOM 884 N N . SER A 1 118 ? -0.570 2.098 -16.680 1.00 85.06 118 SER A N 1
ATOM 885 C CA . SER A 1 118 ? -0.408 1.540 -18.013 1.00 85.06 118 SER A CA 1
ATOM 886 C C . SER A 1 118 ? 1.015 1.780 -18.478 1.00 85.06 118 SER A C 1
ATOM 888 O O . SER A 1 118 ? 1.557 2.873 -18.298 1.00 85.06 118 SER A O 1
ATOM 890 N N . LEU A 1 119 ? 1.611 0.767 -19.098 1.00 78.75 119 LEU A N 1
ATOM 891 C CA . LEU A 1 119 ? 2.851 0.941 -19.824 1.00 78.75 119 LEU A CA 1
ATOM 892 C C . LEU A 1 119 ? 2.591 1.767 -21.086 1.00 78.75 119 LEU A C 1
ATOM 894 O O . LEU A 1 119 ? 1.545 1.616 -21.730 1.00 78.75 119 LEU A O 1
ATOM 898 N N . PRO A 1 120 ? 3.543 2.620 -21.470 1.00 67.62 120 PRO A N 1
ATOM 899 C CA . PRO A 1 120 ? 3.414 3.418 -22.675 1.00 67.62 120 PRO A CA 1
ATOM 900 C C . PRO A 1 120 ? 3.323 2.566 -23.942 1.00 67.62 120 PRO A C 1
ATOM 902 O O . PRO A 1 120 ? 3.700 1.390 -23.968 1.00 67.62 120 PRO A O 1
ATOM 905 N N . LYS A 1 121 ? 2.777 3.164 -25.003 1.00 65.62 121 LYS A N 1
ATOM 906 C CA . LYS A 1 121 ? 2.696 2.531 -26.323 1.00 65.62 121 LYS A CA 1
ATOM 907 C C . LYS A 1 121 ? 4.011 2.720 -27.066 1.00 65.62 121 LYS A C 1
ATOM 909 O O . LYS A 1 121 ? 4.650 3.756 -26.924 1.00 65.62 121 LYS A O 1
ATOM 914 N N . ASP A 1 122 ? 4.371 1.739 -27.886 1.00 58.38 122 ASP A N 1
ATOM 915 C CA . ASP A 1 122 ? 5.521 1.852 -28.778 1.00 58.38 122 ASP A CA 1
ATOM 916 C C . ASP A 1 122 ? 5.331 3.062 -29.723 1.00 58.38 122 ASP A C 1
ATOM 918 O O . ASP A 1 122 ? 4.246 3.209 -30.304 1.00 58.38 122 ASP A O 1
ATOM 922 N N . PRO A 1 123 ? 6.333 3.947 -29.892 1.00 54.75 123 PRO A N 1
ATOM 923 C CA . PRO A 1 123 ? 6.268 5.049 -30.850 1.00 54.75 123 PRO A CA 1
ATOM 924 C C . PRO A 1 123 ? 5.918 4.603 -32.278 1.00 54.75 123 PRO A C 1
ATOM 926 O O . PRO A 1 123 ? 5.293 5.369 -33.014 1.00 54.75 123 PRO A O 1
ATOM 929 N N . PHE A 1 124 ? 6.281 3.374 -32.663 1.00 51.25 124 PHE A N 1
ATOM 930 C CA . PHE A 1 124 ? 6.024 2.819 -33.995 1.00 51.25 124 PHE A CA 1
ATOM 931 C C . PHE A 1 124 ? 4.605 2.261 -34.175 1.00 51.25 124 PHE A C 1
ATOM 933 O O . PHE A 1 124 ? 4.158 2.096 -35.309 1.00 51.25 124 PHE A O 1
ATOM 940 N N . ASP A 1 125 ? 3.868 2.052 -33.081 1.00 50.00 125 ASP A N 1
ATOM 941 C CA . ASP A 1 125 ? 2.469 1.602 -33.084 1.00 50.00 125 ASP A CA 1
ATOM 942 C C . ASP A 1 125 ? 1.480 2.791 -33.094 1.00 50.00 125 ASP A C 1
ATOM 944 O O . ASP A 1 125 ? 0.257 2.641 -33.011 1.00 50.00 125 ASP A O 1
ATOM 948 N N . GLN A 1 126 ? 1.994 4.023 -33.242 1.00 52.09 126 GLN A N 1
ATOM 949 C CA . GLN A 1 126 ? 1.186 5.182 -33.620 1.00 52.09 126 GLN A CA 1
ATOM 950 C C . GLN A 1 126 ? 0.773 5.057 -35.088 1.00 52.09 126 GLN A C 1
ATOM 952 O O . GLN A 1 126 ? 1.328 5.698 -35.984 1.00 52.09 126 GLN A O 1
ATOM 957 N N . GLY A 1 127 ? -0.239 4.224 -35.322 1.00 44.28 127 GLY A N 1
ATOM 958 C CA . GLY A 1 127 ? -0.940 4.118 -36.590 1.00 44.28 127 GLY A CA 1
ATOM 959 C C . GLY A 1 127 ? -1.187 5.494 -37.212 1.00 44.28 127 GLY A C 1
ATOM 960 O O . GLY A 1 127 ? -1.656 6.430 -36.559 1.00 44.28 127 GLY A O 1
ATOM 961 N N . ARG A 1 128 ? -0.814 5.592 -38.492 1.00 46.38 128 ARG A N 1
ATOM 962 C CA . ARG A 1 128 ? -1.044 6.694 -39.435 1.00 46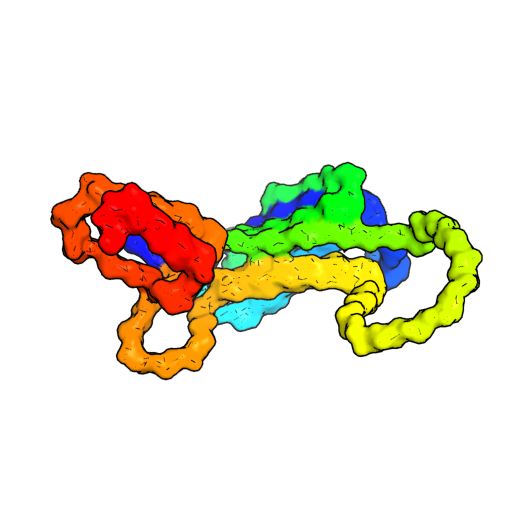.38 128 ARG A CA 1
ATOM 963 C C . ARG A 1 128 ? -2.235 7.573 -39.033 1.00 46.38 128 ARG A C 1
ATOM 965 O O . ARG A 1 128 ? -3.381 7.248 -39.334 1.00 46.38 128 ARG A O 1
ATOM 972 N N . LYS A 1 129 ? -1.976 8.732 -38.421 1.00 52.69 129 LYS A N 1
ATOM 973 C CA . LYS A 1 129 ? -3.004 9.776 -38.333 1.00 52.69 129 LYS A CA 1
ATOM 974 C C . LYS A 1 129 ? -3.227 10.347 -39.739 1.00 52.69 129 LYS A C 1
ATOM 976 O O . LYS A 1 129 ? -2.250 10.780 -40.358 1.00 52.69 129 LYS A O 1
ATOM 981 N N . PRO A 1 130 ? -4.462 10.378 -40.270 1.00 44.69 130 PRO A N 1
ATOM 982 C CA . PRO A 1 130 ? -4.727 11.056 -41.530 1.00 44.69 130 PRO A CA 1
ATOM 983 C C . PRO A 1 130 ? -4.441 12.553 -41.350 1.00 44.69 130 PRO A C 1
ATOM 985 O O . PRO A 1 130 ? -4.975 13.203 -40.450 1.00 44.69 130 PRO A O 1
ATOM 988 N N . LYS A 1 131 ? -3.555 13.103 -42.188 1.00 44.53 131 LYS A N 1
ATOM 989 C CA . LYS A 1 131 ? -3.274 14.543 -42.253 1.00 44.53 131 LYS A CA 1
ATOM 990 C C . LYS A 1 131 ? -4.522 15.274 -42.759 1.00 44.53 131 LYS A C 1
ATOM 992 O O . LYS A 1 131 ? -4.651 15.501 -43.957 1.00 44.53 131 LYS A O 1
ATOM 997 N N . HIS A 1 132 ? -5.404 15.706 -41.863 1.00 47.28 132 HIS A N 1
ATOM 998 C CA . HIS A 1 132 ? -6.333 16.787 -42.179 1.00 47.28 132 HIS A CA 1
ATOM 999 C C . HIS A 1 132 ? -5.659 18.130 -41.883 1.00 47.28 132 HIS A C 1
ATOM 1001 O O . HIS A 1 132 ? -5.406 18.486 -40.733 1.00 47.28 132 HIS A O 1
ATOM 1007 N N . LYS A 1 133 ? -5.339 18.874 -42.951 1.00 49.19 133 LYS A N 1
ATOM 1008 C CA . LYS A 1 133 ? -5.000 20.300 -42.887 1.00 49.19 133 LYS A CA 1
ATOM 1009 C C . LYS A 1 133 ? -6.248 21.065 -42.435 1.00 49.19 133 LYS A C 1
ATOM 1011 O O . LYS A 1 133 ? -7.145 21.299 -43.236 1.00 49.19 133 LYS A O 1
ATOM 1016 N N . GLY A 1 134 ? -6.292 21.454 -41.167 1.00 39.47 134 GLY A N 1
ATOM 1017 C CA . GLY A 1 134 ? -7.277 22.383 -40.622 1.00 39.47 134 GLY A CA 1
ATOM 1018 C C . GLY A 1 134 ? -6.557 23.392 -39.743 1.00 39.47 134 GLY A C 1
ATOM 1019 O O . GLY A 1 134 ? -6.061 23.051 -38.675 1.00 39.47 134 GLY A O 1
ATOM 1020 N N . ASN A 1 135 ? -6.431 24.620 -40.235 1.00 45.84 135 ASN A N 1
ATOM 1021 C CA . ASN A 1 135 ? -5.734 25.705 -39.561 1.00 45.84 135 ASN A CA 1
ATOM 1022 C C . ASN A 1 135 ? -6.652 26.274 -38.463 1.00 45.84 135 ASN A C 1
ATOM 1024 O O . ASN A 1 135 ? -7.488 27.127 -38.744 1.00 45.84 135 ASN A O 1
ATOM 1028 N N . GLN A 1 136 ? -6.537 25.783 -37.227 1.00 46.41 136 GLN A N 1
ATOM 1029 C CA . GLN A 1 136 ? -7.150 26.411 -36.053 1.00 46.41 136 GLN A CA 1
ATOM 1030 C C . GLN A 1 136 ? -6.142 26.445 -34.898 1.00 46.41 136 GLN A C 1
ATOM 1032 O O . GLN A 1 136 ? -5.610 25.420 -34.478 1.00 46.41 136 GLN A O 1
ATOM 1037 N N . LYS A 1 137 ? -5.861 27.660 -34.411 1.00 46.09 137 LYS A N 1
ATOM 1038 C CA . LYS A 1 137 ? -5.059 27.919 -33.208 1.00 46.09 137 LYS A CA 1
ATOM 1039 C C . LYS A 1 137 ? -5.741 27.282 -31.987 1.00 46.09 137 LYS A C 1
ATOM 1041 O O . LYS A 1 137 ? -6.905 27.602 -31.752 1.00 46.09 137 LYS A O 1
ATOM 1046 N N . PRO A 1 138 ? -5.047 26.488 -31.154 1.00 38.69 138 PRO A N 1
ATOM 1047 C CA . PRO A 1 138 ? -5.571 26.120 -29.852 1.00 38.69 138 PRO A CA 1
ATOM 1048 C C . PRO A 1 138 ? -5.238 27.200 -28.814 1.00 38.69 138 PRO A C 1
ATOM 1050 O O . PRO A 1 138 ? -4.094 27.640 -28.689 1.00 38.69 138 PRO A O 1
ATOM 1053 N N . ARG A 1 139 ? -6.261 27.603 -28.054 1.00 38.06 139 ARG A N 1
ATOM 1054 C CA . ARG A 1 139 ? -6.114 28.229 -26.736 1.00 38.06 139 ARG A CA 1
ATOM 1055 C C . ARG A 1 139 ? -5.386 27.242 -25.819 1.00 38.06 139 ARG A C 1
ATOM 1057 O O . ARG A 1 139 ? -5.749 26.072 -25.743 1.00 38.06 139 ARG A O 1
ATOM 1064 N N . SER A 1 140 ? -4.331 27.729 -25.182 1.00 37.97 140 SER A N 1
ATOM 1065 C CA . SER A 1 140 ? -3.455 26.979 -24.289 1.00 37.97 140 SER A CA 1
ATOM 1066 C C . SER A 1 140 ? -4.096 26.823 -22.908 1.00 37.97 140 SER A C 1
ATOM 1068 O O . SER A 1 140 ? -3.885 27.677 -22.057 1.00 37.97 140 SER A O 1
ATOM 1070 N N . ASP A 1 141 ? -4.813 25.722 -22.682 1.00 32.53 141 ASP A N 1
ATOM 1071 C CA . ASP A 1 141 ? -4.925 25.115 -21.349 1.00 32.53 141 ASP A CA 1
ATOM 1072 C C . ASP A 1 141 ? -4.005 23.893 -21.315 1.00 32.53 141 ASP A C 1
ATOM 1074 O O . ASP A 1 141 ? -4.349 22.769 -21.690 1.00 32.53 141 ASP A O 1
ATOM 1078 N N . SER A 1 142 ? -2.758 24.151 -20.942 1.00 37.81 142 SER A N 1
ATOM 1079 C CA . SER A 1 142 ? -1.671 23.185 -20.876 1.00 37.81 142 SER A CA 1
ATOM 1080 C C . SER A 1 142 ? -1.783 22.314 -19.622 1.00 37.81 142 SER A C 1
ATOM 1082 O O . SER A 1 142 ? -1.042 22.499 -18.660 1.00 37.81 142 SER A O 1
ATOM 1084 N N . ARG A 1 143 ? -2.676 21.315 -19.645 1.00 38.88 143 ARG A N 1
ATOM 1085 C CA . ARG A 1 143 ? -2.476 20.094 -18.846 1.00 38.88 143 ARG A CA 1
ATOM 1086 C C . ARG A 1 143 ? -1.392 19.261 -19.529 1.00 38.88 143 ARG A C 1
ATOM 1088 O O . ARG A 1 143 ? -1.507 18.888 -20.696 1.00 38.88 143 ARG A O 1
ATOM 1095 N N . SER A 1 144 ? -0.296 19.085 -18.807 1.00 38.22 144 SER A N 1
ATOM 1096 C CA . SER A 1 144 ? 0.986 18.559 -19.259 1.00 38.22 144 SER A CA 1
ATOM 1097 C C . SER A 1 144 ? 0.866 17.225 -20.007 1.00 38.22 144 SER A C 1
ATOM 1099 O O . SER A 1 144 ? 0.437 16.205 -19.473 1.00 38.22 144 SER A O 1
ATOM 1101 N N . ARG A 1 145 ? 1.316 17.220 -21.268 1.00 41.19 145 ARG A N 1
ATOM 1102 C CA . ARG A 1 145 ? 1.700 15.993 -21.973 1.00 41.19 145 ARG A CA 1
ATOM 1103 C C . ARG A 1 145 ? 2.894 15.396 -21.232 1.00 41.19 145 ARG A C 1
ATOM 1105 O O . ARG A 1 145 ? 4.001 15.915 -21.338 1.00 41.19 145 ARG A O 1
ATOM 1112 N N . HIS A 1 146 ? 2.637 14.352 -20.452 1.00 41.94 146 HIS A N 1
ATOM 1113 C CA . HIS A 1 146 ? 3.648 13.590 -19.730 1.00 41.94 146 HIS A CA 1
ATOM 1114 C C . HIS A 1 146 ? 4.660 13.006 -20.723 1.00 41.94 146 HIS A C 1
ATOM 1116 O O . HIS A 1 146 ? 4.301 12.244 -21.621 1.00 41.94 146 HIS A O 1
ATOM 1122 N N . GLY A 1 147 ? 5.908 13.451 -20.594 1.00 36.75 147 GLY A N 1
ATOM 1123 C CA . GLY A 1 147 ? 7.034 13.011 -21.399 1.00 36.75 147 GLY A CA 1
ATOM 1124 C C . GLY A 1 147 ? 7.663 11.726 -20.863 1.00 36.75 147 GLY A C 1
ATOM 1125 O O . GLY A 1 147 ? 7.663 11.489 -19.662 1.00 36.75 147 GLY A O 1
ATOM 1126 N N . SER A 1 148 ? 8.246 10.968 -21.794 1.00 46.69 148 SER A N 1
ATOM 1127 C CA . SER A 1 148 ? 9.170 9.839 -21.626 1.00 46.69 148 SER A CA 1
ATOM 1128 C C . SER A 1 148 ? 8.674 8.637 -20.806 1.00 46.69 148 SER A C 1
ATOM 1130 O O . SER A 1 148 ? 8.380 8.686 -19.620 1.00 46.69 148 SER A O 1
ATOM 1132 N N . ASP A 1 149 ? 8.667 7.485 -21.459 1.00 52.88 149 ASP A N 1
ATOM 1133 C CA . ASP A 1 149 ? 7.969 6.274 -21.037 1.00 52.88 149 ASP A CA 1
ATOM 1134 C C . ASP A 1 149 ? 8.508 5.606 -19.757 1.00 52.88 149 ASP A C 1
ATOM 1136 O O . ASP A 1 149 ? 7.779 4.915 -19.044 1.00 52.88 149 ASP A O 1
ATOM 1140 N N . ALA A 1 150 ? 9.767 5.875 -19.399 1.00 53.34 150 ALA A N 1
ATOM 1141 C CA . ALA A 1 150 ? 10.345 5.478 -18.112 1.00 53.34 150 ALA A CA 1
ATOM 1142 C C . ALA A 1 150 ? 9.827 6.334 -16.937 1.00 53.34 150 ALA A C 1
ATOM 1144 O O . ALA A 1 150 ? 9.847 5.882 -15.790 1.00 53.34 150 ALA A O 1
ATOM 1145 N N . TYR A 1 151 ? 9.327 7.546 -17.207 1.00 61.09 151 TYR A N 1
ATOM 1146 C CA . TYR A 1 151 ? 8.652 8.371 -16.203 1.00 61.09 151 TYR A CA 1
ATOM 1147 C C . TYR A 1 151 ? 7.275 7.811 -15.854 1.00 61.09 151 TYR A C 1
ATOM 1149 O O . TYR A 1 151 ? 6.849 7.988 -14.721 1.00 61.09 151 TYR A O 1
ATOM 1157 N N . GLY A 1 152 ? 6.612 7.077 -16.757 1.00 77.69 152 GLY A N 1
ATOM 1158 C CA . GLY A 1 152 ? 5.314 6.456 -16.478 1.00 77.69 152 GLY A CA 1
ATOM 1159 C C . GLY A 1 152 ? 5.387 5.412 -15.360 1.00 77.69 152 GLY A C 1
ATOM 1160 O O . GLY A 1 152 ? 4.655 5.508 -14.378 1.00 77.69 152 GLY A O 1
ATOM 1161 N N . ILE A 1 153 ? 6.324 4.460 -15.463 1.00 85.31 153 ILE A N 1
ATOM 1162 C CA . ILE A 1 153 ? 6.526 3.431 -14.428 1.00 85.31 153 ILE A CA 1
ATOM 1163 C C . ILE A 1 153 ? 7.041 4.053 -13.128 1.00 85.31 153 ILE A C 1
ATOM 1165 O O . ILE A 1 153 ? 6.512 3.766 -12.059 1.00 85.31 153 ILE A O 1
ATOM 1169 N N . LYS A 1 154 ? 8.048 4.933 -13.200 1.00 88.00 154 LYS A N 1
ATOM 1170 C CA . LYS A 1 154 ? 8.580 5.594 -11.999 1.00 88.00 154 LYS A CA 1
ATOM 1171 C C . LYS A 1 154 ? 7.528 6.454 -11.301 1.00 88.00 154 LYS A C 1
ATOM 1173 O O . LYS A 1 154 ? 7.506 6.480 -10.080 1.00 88.00 154 LYS A O 1
ATOM 1178 N N . SER A 1 155 ? 6.655 7.124 -12.052 1.00 89.25 155 SER A N 1
ATOM 1179 C CA . SER A 1 155 ? 5.533 7.887 -11.498 1.00 89.25 155 SER A CA 1
ATOM 1180 C C . SER A 1 155 ? 4.478 6.973 -10.880 1.00 89.25 155 SER A C 1
ATOM 1182 O O . SER A 1 155 ? 3.961 7.293 -9.815 1.00 89.25 155 SER A O 1
ATOM 1184 N N . LEU A 1 156 ? 4.176 5.827 -11.500 1.00 92.50 156 LEU A N 1
ATOM 1185 C CA . LEU A 1 156 ? 3.282 4.828 -10.914 1.00 92.50 156 LEU A CA 1
ATOM 1186 C C . LEU A 1 156 ? 3.813 4.339 -9.563 1.00 92.50 156 LEU A C 1
ATOM 1188 O O . LEU A 1 156 ? 3.093 4.407 -8.572 1.00 92.50 156 LEU A O 1
ATOM 1192 N N . VAL A 1 157 ? 5.073 3.898 -9.536 1.00 95.38 157 VAL A N 1
ATOM 1193 C CA . VAL A 1 157 ? 5.737 3.435 -8.313 1.00 95.38 157 VAL A CA 1
ATOM 1194 C C . VAL A 1 157 ? 5.806 4.554 -7.280 1.00 95.38 157 VAL A C 1
ATOM 1196 O O . VAL A 1 157 ? 5.456 4.323 -6.131 1.00 95.38 157 VAL A O 1
ATOM 1199 N N . GLY A 1 158 ? 6.204 5.763 -7.690 1.00 95.38 158 GLY A N 1
ATOM 1200 C CA . GLY A 1 158 ? 6.274 6.935 -6.819 1.00 95.38 158 GLY A CA 1
ATOM 1201 C C . GLY A 1 158 ? 4.938 7.214 -6.142 1.00 95.38 158 GLY A C 1
ATOM 1202 O O . GLY A 1 158 ? 4.873 7.173 -4.927 1.00 95.38 158 GLY A O 1
ATOM 1203 N N . ARG A 1 159 ? 3.847 7.348 -6.908 1.00 95.19 159 ARG A N 1
ATOM 1204 C CA . ARG A 1 159 ? 2.505 7.573 -6.339 1.00 95.19 159 ARG A CA 1
ATOM 1205 C C . ARG A 1 159 ? 2.075 6.475 -5.366 1.00 95.19 159 ARG A C 1
ATOM 1207 O O . ARG A 1 159 ? 1.468 6.786 -4.352 1.00 95.19 159 ARG A O 1
ATOM 1214 N N . CYS A 1 160 ? 2.367 5.212 -5.682 1.00 97.00 160 CYS A N 1
ATOM 1215 C CA . CYS A 1 160 ? 2.019 4.096 -4.806 1.00 97.00 160 CYS A CA 1
ATOM 1216 C C . CYS A 1 160 ? 2.818 4.127 -3.498 1.00 97.00 160 CYS A C 1
ATOM 1218 O O . CYS A 1 160 ? 2.251 3.906 -2.436 1.00 97.00 160 CYS A O 1
ATOM 1220 N N . VAL A 1 161 ? 4.128 4.386 -3.575 1.00 97.38 161 VAL A N 1
ATOM 1221 C CA . VAL A 1 161 ? 5.000 4.462 -2.397 1.00 97.38 161 VAL A CA 1
ATOM 1222 C C . VAL A 1 161 ? 4.666 5.695 -1.567 1.00 97.38 161 VAL A C 1
ATOM 1224 O O . VAL A 1 161 ? 4.516 5.560 -0.364 1.00 97.38 161 VAL A O 1
ATOM 1227 N N . ASP A 1 162 ? 4.507 6.864 -2.182 1.00 95.88 162 ASP A N 1
ATOM 1228 C CA . ASP A 1 162 ? 4.208 8.112 -1.477 1.00 95.88 162 ASP A CA 1
ATOM 1229 C C . ASP A 1 162 ? 2.885 7.996 -0.710 1.00 95.88 162 ASP A C 1
ATOM 1231 O O . ASP A 1 162 ? 2.839 8.286 0.482 1.00 95.88 162 ASP A O 1
ATOM 1235 N N . GLY A 1 163 ? 1.834 7.483 -1.359 1.00 94.25 163 GLY A N 1
ATOM 1236 C CA . GLY A 1 163 ? 0.551 7.262 -0.699 1.00 94.25 163 GLY A CA 1
ATOM 1237 C C . GLY A 1 163 ? 0.609 6.164 0.365 1.00 94.25 163 GLY A C 1
ATOM 1238 O O . GLY A 1 163 ? -0.004 6.292 1.419 1.00 94.25 163 GLY A O 1
ATOM 1239 N N . PHE A 1 164 ? 1.380 5.095 0.142 1.00 96.25 164 PHE A N 1
ATOM 1240 C CA . PHE A 1 164 ? 1.608 4.084 1.175 1.00 96.25 164 PHE A CA 1
ATOM 1241 C C . PHE A 1 164 ? 2.279 4.688 2.409 1.00 96.25 164 PHE A C 1
ATOM 1243 O O . PHE A 1 164 ? 1.833 4.440 3.523 1.00 96.25 164 PHE A O 1
ATOM 1250 N N . ILE A 1 165 ? 3.326 5.492 2.208 1.00 95.06 165 ILE A N 1
ATOM 1251 C CA . ILE A 1 165 ? 4.070 6.181 3.265 1.00 95.06 165 ILE A CA 1
ATOM 1252 C C . ILE A 1 165 ? 3.171 7.169 4.007 1.00 95.06 165 ILE A C 1
ATOM 1254 O O . ILE A 1 165 ? 3.261 7.229 5.225 1.00 95.06 165 ILE A O 1
ATOM 1258 N N . GLU A 1 166 ? 2.283 7.878 3.310 1.00 91.31 166 GLU A N 1
ATOM 1259 C CA . GLU A 1 166 ? 1.256 8.735 3.916 1.00 91.31 166 GLU A CA 1
ATOM 1260 C C . GLU A 1 166 ? 0.282 7.936 4.794 1.00 91.31 166 GLU A C 1
ATOM 1262 O O . GLU A 1 166 ? 0.019 8.332 5.922 1.00 91.31 166 GLU A O 1
ATOM 1267 N N . GLU A 1 167 ? -0.216 6.787 4.323 1.00 90.94 167 GLU A N 1
ATOM 1268 C CA . GLU A 1 167 ? -1.103 5.931 5.128 1.00 90.94 167 GLU A CA 1
ATOM 1269 C C . GLU A 1 167 ? -0.386 5.343 6.346 1.00 90.94 167 GLU A C 1
ATOM 1271 O O . GLU A 1 167 ? -1.028 5.070 7.363 1.00 90.94 167 GLU A O 1
ATOM 1276 N N . ILE A 1 168 ? 0.931 5.108 6.246 1.00 91.38 168 ILE A N 1
ATOM 1277 C CA . ILE A 1 168 ? 1.690 4.502 7.335 1.00 91.38 168 ILE A CA 1
ATOM 1278 C C . ILE A 1 168 ? 2.418 5.476 8.254 1.00 91.38 168 ILE A C 1
ATOM 1280 O O . ILE A 1 168 ? 2.895 5.025 9.299 1.00 91.38 168 ILE A O 1
ATOM 1284 N N . SER A 1 169 ? 2.523 6.751 7.898 1.00 87.12 169 SER A N 1
ATOM 1285 C CA . SER A 1 169 ? 3.183 7.754 8.720 1.00 87.12 169 SER A CA 1
ATOM 1286 C C . SER A 1 169 ? 2.244 8.248 9.815 1.00 87.12 169 SER A C 1
ATOM 1288 O O . SER A 1 169 ? 1.039 8.402 9.641 1.00 87.12 169 SER A O 1
ATOM 1290 N N . ASN A 1 170 ? 2.819 8.515 10.981 1.00 68.62 170 ASN A N 1
ATOM 1291 C CA . ASN A 1 170 ? 2.068 8.990 12.145 1.00 68.62 170 ASN A CA 1
ATOM 1292 C C . ASN A 1 170 ? 2.076 10.524 12.204 1.00 68.62 170 ASN A C 1
ATOM 1294 O O . ASN A 1 170 ? 1.803 11.119 13.248 1.00 68.62 170 ASN A O 1
ATOM 1298 N N . GLU A 1 171 ? 2.474 11.171 11.108 1.00 63.28 171 GLU A N 1
ATOM 1299 C CA . GLU A 1 171 ? 2.686 12.608 11.041 1.00 63.28 171 GLU A CA 1
ATOM 1300 C C . GLU A 1 171 ? 1.359 13.300 10.754 1.00 63.28 171 GLU A C 1
ATOM 1302 O O . GLU A 1 171 ? 0.929 13.451 9.613 1.00 63.28 171 GLU A O 1
ATOM 1307 N N . ARG A 1 172 ? 0.697 13.742 11.826 1.00 59.00 172 ARG A N 1
ATOM 1308 C CA . ARG A 1 172 ? -0.425 14.667 11.696 1.00 59.00 172 ARG A CA 1
ATOM 1309 C C . ARG A 1 172 ? 0.100 16.012 11.189 1.00 59.00 172 ARG A C 1
ATOM 1311 O O . ARG A 1 172 ? 1.050 16.540 11.776 1.00 59.00 172 ARG A O 1
ATOM 1318 N N . PRO A 1 173 ? -0.505 16.615 10.151 1.00 50.22 173 PRO A N 1
ATOM 1319 C CA . PRO A 1 173 ? -0.200 17.996 9.816 1.00 50.22 173 PRO A CA 1
ATOM 1320 C C . PRO A 1 173 ? -0.549 18.854 11.036 1.00 50.22 173 PRO A C 1
ATOM 1322 O O . PRO A 1 173 ? -1.672 18.784 11.520 1.00 50.22 173 PRO A O 1
ATOM 1325 N N . ASN A 1 174 ? 0.428 19.608 11.553 1.00 45.88 174 ASN A N 1
ATOM 1326 C CA . ASN A 1 174 ? 0.296 20.540 12.680 1.00 45.88 174 ASN A CA 1
ATOM 1327 C C . ASN A 1 174 ? -1.009 21.354 12.589 1.00 45.88 174 ASN A C 1
ATOM 1329 O O . ASN A 1 174 ? -1.059 22.397 11.937 1.00 45.88 174 ASN A O 1
ATOM 1333 N N . THR A 1 175 ? -2.065 20.890 13.247 1.00 48.22 175 THR A N 1
ATOM 1334 C CA . THR A 1 175 ? -3.277 21.664 13.510 1.00 48.22 175 THR A CA 1
ATOM 1335 C C . THR A 1 175 ? -3.288 21.960 14.996 1.00 48.22 175 THR A C 1
ATOM 1337 O O . THR A 1 175 ? -3.181 21.015 15.773 1.00 48.22 175 THR A O 1
ATOM 1340 N N . ASP A 1 176 ? -3.386 23.244 15.356 1.00 49.50 176 ASP A N 1
ATOM 1341 C CA . ASP A 1 176 ? -3.363 23.780 16.724 1.00 49.50 176 ASP A CA 1
ATOM 1342 C C . ASP A 1 176 ? -3.864 22.786 17.787 1.00 49.50 176 ASP A C 1
ATOM 1344 O O . ASP A 1 176 ? -5.046 22.440 17.872 1.00 49.50 176 ASP A O 1
ATOM 1348 N N . ASP A 1 177 ? -2.908 22.322 18.588 1.00 49.50 177 ASP A N 1
ATOM 1349 C CA . ASP A 1 177 ? -2.988 21.193 19.512 1.00 49.50 177 ASP A CA 1
ATOM 1350 C C . ASP A 1 177 ? -3.734 21.578 20.805 1.00 49.50 177 ASP A C 1
ATOM 1352 O O . ASP A 1 177 ? -3.156 21.729 21.878 1.00 49.50 177 ASP A O 1
ATOM 1356 N N . THR A 1 178 ? -5.041 21.836 20.692 1.00 54.16 178 THR A N 1
ATOM 1357 C CA . THR A 1 178 ? -5.924 22.133 21.843 1.00 54.16 178 THR A CA 1
ATOM 1358 C C . THR A 1 178 ? -6.891 20.999 22.189 1.00 54.16 178 THR A C 1
ATOM 1360 O O . THR A 1 178 ? -7.647 21.116 23.153 1.00 54.16 178 THR A O 1
ATOM 1363 N N . GLY A 1 179 ? -6.868 19.890 21.443 1.00 50.66 179 GLY A N 1
ATOM 1364 C CA . GLY A 1 179 ? -7.676 18.698 21.719 1.00 50.66 179 GLY A CA 1
ATOM 1365 C C . GLY A 1 179 ? -6.844 17.558 22.315 1.00 50.66 179 GLY A C 1
ATOM 1366 O O . GLY A 1 179 ? -5.636 17.516 22.092 1.00 50.66 179 GLY A O 1
ATOM 1367 N N . PRO A 1 180 ? -7.455 16.609 23.049 1.00 53.81 180 PRO A N 1
ATOM 1368 C CA . PRO A 1 180 ? -6.760 15.384 23.423 1.00 53.81 180 PRO A CA 1
ATOM 1369 C C . PRO A 1 180 ? -6.252 14.683 22.152 1.00 53.81 180 PRO A C 1
ATOM 1371 O O . PRO A 1 180 ? -6.953 14.695 21.135 1.00 53.81 180 PRO A O 1
ATOM 1374 N N . PRO A 1 181 ? -5.050 14.082 22.176 1.00 54.91 181 PRO A N 1
ATOM 1375 C CA . PRO A 1 181 ? -4.510 13.396 21.014 1.00 54.91 181 PRO A CA 1
ATOM 1376 C C . PRO A 1 181 ? -5.456 12.249 20.647 1.00 54.91 181 PRO A C 1
ATOM 1378 O O . PRO A 1 181 ? -5.520 11.243 21.352 1.00 54.91 181 PRO A O 1
ATOM 1381 N N . GLY A 1 182 ? -6.212 12.411 19.556 1.00 57.56 182 GLY A N 1
ATOM 1382 C CA . GLY A 1 182 ? -7.035 11.333 19.006 1.00 57.56 182 GLY A CA 1
ATOM 1383 C C . GLY A 1 182 ? -6.159 10.113 18.728 1.00 57.56 182 GLY A C 1
ATOM 1384 O O . GLY A 1 182 ? -4.964 10.276 18.447 1.00 57.56 182 GLY A O 1
ATOM 1385 N N . SER A 1 183 ? -6.706 8.899 18.813 1.00 65.19 183 SER A N 1
ATOM 1386 C CA . SER A 1 183 ? -5.887 7.705 18.583 1.00 65.19 183 SER A CA 1
ATOM 1387 C C . SER A 1 183 ? -5.367 7.667 17.146 1.00 65.19 183 SER A C 1
ATOM 1389 O O . SER A 1 183 ? -5.979 8.213 16.225 1.00 65.19 183 SER A O 1
ATOM 1391 N N . GLU A 1 184 ? -4.170 7.113 16.981 1.00 70.12 184 GLU A N 1
ATOM 1392 C CA . GLU A 1 184 ? -3.583 6.896 15.667 1.00 70.12 184 GLU A CA 1
ATOM 1393 C C . GLU A 1 184 ? -4.469 5.930 14.878 1.00 70.12 184 GLU A C 1
ATOM 1395 O O . GLU A 1 184 ? -4.840 4.884 15.427 1.00 70.12 184 GLU A O 1
ATOM 1400 N N . PRO A 1 185 ? -4.788 6.233 13.612 1.00 77.75 185 PRO A N 1
ATOM 1401 C CA . PRO A 1 185 ? -5.659 5.359 12.867 1.00 77.75 185 PRO A CA 1
ATOM 1402 C C . PRO A 1 185 ? -5.073 3.962 12.671 1.00 77.75 185 PRO A C 1
ATOM 1404 O O . PRO A 1 185 ? -3.904 3.799 12.321 1.00 77.75 185 PRO A O 1
ATOM 1407 N N . CYS A 1 186 ? -5.892 2.940 12.888 1.00 85.00 186 CYS A N 1
ATOM 1408 C CA . CYS A 1 186 ? -5.486 1.540 12.783 1.00 85.00 186 CYS A CA 1
ATOM 1409 C C . CYS A 1 186 ? -5.823 0.902 11.429 1.00 85.00 186 CYS A C 1
ATOM 1411 O O . CYS A 1 186 ? -5.334 -0.189 11.129 1.00 85.00 186 CYS A O 1
ATOM 1413 N N . LEU A 1 187 ? -6.620 1.593 10.612 1.00 87.88 187 LEU A N 1
ATOM 1414 C CA . LEU A 1 187 ? -7.098 1.147 9.306 1.00 87.88 187 LEU A CA 1
ATOM 1415 C C . LEU A 1 187 ? -6.557 2.037 8.184 1.00 87.88 187 LEU A C 1
ATOM 1417 O O . LEU A 1 187 ? -6.285 3.212 8.407 1.00 87.88 187 LEU A O 1
ATOM 1421 N N . ASP A 1 188 ? -6.459 1.502 6.966 1.00 89.06 188 ASP A N 1
ATOM 1422 C CA . ASP A 1 188 ? -6.261 2.321 5.763 1.00 89.06 188 ASP A CA 1
ATOM 1423 C C . ASP A 1 188 ? -7.560 3.026 5.335 1.00 89.06 188 ASP A C 1
ATOM 1425 O O . ASP A 1 188 ? -8.659 2.721 5.819 1.00 89.06 188 ASP A O 1
ATOM 1429 N N . ARG A 1 189 ? -7.454 4.039 4.465 1.00 86.94 189 ARG A N 1
ATOM 1430 C CA . ARG A 1 189 ? -8.614 4.860 4.056 1.00 86.94 189 ARG A CA 1
ATOM 1431 C C . ARG A 1 189 ? -9.764 4.055 3.462 1.00 86.94 189 ARG A C 1
ATOM 1433 O O . ARG A 1 189 ? -10.918 4.409 3.679 1.00 86.94 189 ARG A O 1
ATOM 1440 N N . HIS A 1 190 ? -9.461 2.979 2.744 1.00 86.38 190 HIS A N 1
ATOM 1441 C CA . HIS A 1 190 ? -10.459 2.179 2.047 1.00 86.38 190 HIS A CA 1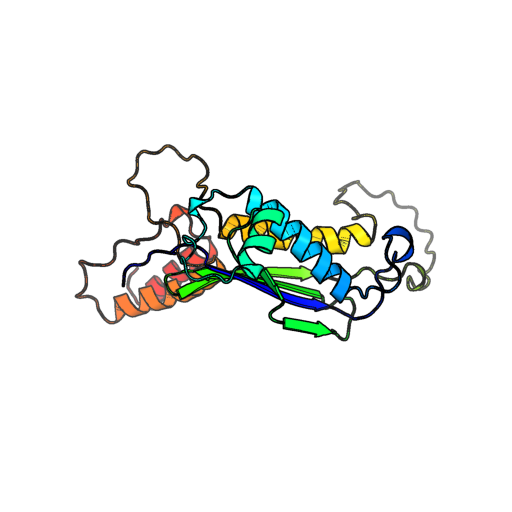
ATOM 1442 C C . HIS A 1 190 ? -11.183 1.243 3.011 1.00 86.38 190 HIS A C 1
ATOM 1444 O O . HIS A 1 190 ? -12.397 1.064 2.911 1.00 86.38 190 HIS A O 1
ATOM 1450 N N . MET A 1 191 ? -10.462 0.678 3.979 1.00 89.12 191 MET A N 1
ATOM 1451 C CA . MET A 1 191 ? -11.053 -0.170 5.005 1.00 89.12 191 MET A CA 1
ATOM 1452 C C . MET A 1 191 ? -11.957 0.627 5.953 1.00 89.12 191 MET A C 1
ATOM 1454 O O . MET A 1 191 ? -13.000 0.115 6.358 1.00 89.12 191 MET A O 1
ATOM 1458 N N . ARG A 1 192 ? -11.630 1.894 6.252 1.00 88.50 192 ARG A N 1
ATOM 1459 C CA . ARG A 1 192 ? -12.497 2.771 7.066 1.00 88.50 192 ARG A CA 1
ATOM 1460 C C . ARG A 1 192 ? -13.895 2.926 6.473 1.00 88.50 192 ARG A C 1
ATOM 1462 O O . ARG A 1 192 ? -14.877 2.830 7.207 1.00 88.50 192 ARG A O 1
ATOM 1469 N N . ASP A 1 193 ? -13.991 3.091 5.152 1.00 89.62 193 ASP A N 1
ATOM 1470 C CA . ASP A 1 193 ? -15.276 3.211 4.450 1.00 89.62 193 ASP A CA 1
ATOM 1471 C C . ASP A 1 193 ? -16.172 1.979 4.651 1.00 89.62 193 ASP A C 1
ATOM 1473 O O . ASP A 1 193 ? -17.395 2.098 4.660 1.00 89.62 193 ASP A O 1
ATOM 1477 N N . GLN A 1 194 ? -15.574 0.798 4.826 1.00 90.38 194 GLN A N 1
ATOM 1478 C CA . GLN A 1 194 ? -16.302 -0.446 5.079 1.00 90.38 194 GLN A CA 1
ATOM 1479 C C . GLN A 1 194 ? -16.626 -0.618 6.565 1.00 90.38 194 GLN A C 1
ATOM 1481 O O . GLN A 1 194 ? -17.755 -0.951 6.920 1.00 90.38 194 GLN A O 1
ATOM 1486 N N . VAL A 1 195 ? -15.648 -0.388 7.444 1.00 89.56 195 VAL A N 1
ATOM 1487 C CA . VAL A 1 195 ? -15.788 -0.627 8.889 1.00 89.56 195 VAL A CA 1
ATOM 1488 C C . VAL A 1 195 ? -16.839 0.283 9.513 1.00 89.56 195 VAL A C 1
ATOM 1490 O O . VAL A 1 195 ? -17.630 -0.196 10.324 1.00 89.56 195 VAL A O 1
ATOM 1493 N N . VAL A 1 196 ? -16.942 1.540 9.071 1.00 88.94 196 VAL A N 1
ATOM 1494 C CA . VAL A 1 196 ? -17.936 2.485 9.604 1.00 88.94 196 VAL A CA 1
ATOM 1495 C C . VAL A 1 196 ? -19.380 1.993 9.430 1.00 88.94 196 VAL A C 1
ATOM 1497 O O . VAL A 1 196 ? -20.238 2.254 10.270 1.00 88.94 196 VAL A O 1
ATOM 1500 N N . ILE A 1 197 ? -19.652 1.210 8.381 1.00 90.31 197 ILE A N 1
ATOM 1501 C CA . ILE A 1 197 ? -20.968 0.599 8.153 1.00 90.31 197 ILE A CA 1
ATOM 1502 C C . ILE A 1 197 ? -21.263 -0.424 9.254 1.00 90.31 197 ILE A C 1
ATOM 1504 O O . ILE A 1 197 ? -22.347 -0.421 9.838 1.00 90.31 197 ILE A O 1
ATOM 1508 N N . PHE A 1 198 ? -20.295 -1.288 9.568 1.00 89.94 198 PHE A N 1
ATOM 1509 C CA . PHE A 1 198 ? -20.438 -2.292 10.623 1.00 89.94 198 PHE A CA 1
ATOM 1510 C C . PHE A 1 198 ? -20.534 -1.661 12.012 1.00 89.94 198 PHE A C 1
ATOM 1512 O O . PHE A 1 198 ? -21.293 -2.154 12.844 1.00 89.94 198 PHE A O 1
ATOM 1519 N N . GLU A 1 199 ? -19.816 -0.564 12.260 1.00 87.69 199 GLU A N 1
ATOM 1520 C CA . GLU A 1 199 ? -19.923 0.187 13.512 1.00 87.69 199 GLU A CA 1
ATOM 1521 C C . GLU A 1 199 ? -21.330 0.757 13.713 1.00 87.69 199 GLU A C 1
ATOM 1523 O O . GLU A 1 199 ? -21.913 0.588 14.785 1.00 87.69 199 GLU A O 1
ATOM 1528 N N . GLU A 1 200 ? -21.908 1.401 12.694 1.00 88.00 200 GLU A N 1
ATOM 1529 C CA . GLU A 1 200 ? -23.261 1.960 12.790 1.00 88.00 200 GLU A CA 1
ATOM 1530 C C . GLU A 1 200 ? -24.334 0.862 12.892 1.00 88.00 200 GLU A C 1
ATOM 1532 O O . GLU A 1 200 ? -25.261 0.985 13.695 1.00 88.00 200 GLU A O 1
ATOM 1537 N N . LEU A 1 201 ? -24.179 -0.256 12.173 1.00 88.00 201 LEU A N 1
ATOM 1538 C CA . LEU A 1 201 ? -25.049 -1.428 12.338 1.00 88.00 201 LEU A CA 1
ATOM 1539 C C . LEU A 1 201 ? -24.956 -2.014 13.752 1.00 88.00 201 LEU A C 1
ATOM 1541 O O . LEU A 1 201 ? -25.976 -2.348 14.353 1.00 88.00 201 LEU A O 1
ATOM 1545 N N . GLY A 1 202 ? -23.745 -2.111 14.302 1.00 86.12 202 GLY A N 1
ATOM 1546 C CA . GLY A 1 202 ? -23.518 -2.577 15.667 1.00 86.12 202 GLY A CA 1
ATOM 1547 C C . GLY A 1 202 ? -24.226 -1.702 16.700 1.00 86.12 202 GLY A C 1
ATOM 1548 O O . GLY A 1 202 ? -24.873 -2.234 17.602 1.00 86.12 202 GLY A O 1
ATOM 1549 N N . LYS A 1 203 ? -24.177 -0.373 16.529 1.00 84.12 203 LYS A N 1
ATOM 1550 C CA . LYS A 1 203 ? -24.893 0.592 17.383 1.00 84.12 203 LYS A CA 1
ATOM 1551 C C . LYS A 1 203 ? -26.408 0.417 17.299 1.00 84.12 203 LYS A C 1
ATOM 1553 O O . LYS A 1 203 ? -27.073 0.419 18.327 1.00 84.12 203 LYS A O 1
ATOM 1558 N N . ALA A 1 204 ? -26.953 0.223 16.098 1.00 85.00 204 ALA A N 1
ATOM 1559 C CA . ALA A 1 204 ? -28.389 0.005 15.920 1.00 85.00 204 ALA A CA 1
ATOM 1560 C C . ALA A 1 204 ? -28.879 -1.308 16.561 1.00 85.00 204 ALA A C 1
ATOM 1562 O O . ALA A 1 204 ? -29.985 -1.358 17.093 1.00 85.00 204 ALA A O 1
ATOM 1563 N N . CYS A 1 205 ? -28.059 -2.363 16.549 1.00 82.94 205 CYS A N 1
ATOM 1564 C CA . CYS A 1 205 ? -28.388 -3.644 17.184 1.00 82.94 205 CYS A CA 1
ATOM 1565 C C . CYS A 1 205 ? -28.218 -3.637 18.713 1.00 82.94 205 CYS A C 1
ATOM 1567 O O . CYS A 1 205 ? -28.858 -4.434 19.400 1.00 82.94 205 CYS A O 1
ATOM 1569 N N . HIS A 1 206 ? -27.351 -2.772 19.246 1.00 79.06 206 HIS A N 1
ATOM 1570 C CA . HIS A 1 206 ? -26.991 -2.729 20.664 1.00 79.06 206 HIS A CA 1
ATOM 1571 C C . HIS A 1 206 ? -27.052 -1.298 21.227 1.00 79.06 206 HIS A C 1
ATOM 1573 O O . HIS A 1 206 ? -26.009 -0.736 21.573 1.00 79.06 206 HIS A O 1
ATOM 1579 N N . PRO A 1 207 ? -28.257 -0.711 21.353 1.00 67.06 207 PRO A N 1
ATOM 1580 C CA . PRO A 1 207 ? -28.421 0.669 21.811 1.00 67.06 207 PRO A CA 1
ATOM 1581 C C . PRO A 1 207 ? -27.992 0.875 23.272 1.00 67.06 207 PRO A C 1
ATOM 1583 O O . PRO A 1 207 ? -27.497 1.939 23.606 1.00 67.06 207 PRO A O 1
ATOM 1586 N N . ASP A 1 208 ? -28.086 -0.147 24.131 1.00 66.62 208 ASP A N 1
ATOM 1587 C CA . ASP A 1 208 ? -27.791 -0.024 25.572 1.00 66.62 208 ASP A CA 1
ATOM 1588 C C . ASP A 1 208 ? -26.285 -0.022 25.918 1.00 66.62 208 ASP A C 1
ATOM 1590 O O . ASP A 1 208 ? -25.903 0.097 27.084 1.00 66.62 208 ASP A O 1
ATOM 1594 N N . VAL A 1 209 ? -25.394 -0.150 24.926 1.00 60.72 209 VAL A N 1
ATOM 1595 C CA . VAL A 1 209 ? -23.931 -0.059 25.113 1.00 60.72 209 VAL A CA 1
ATOM 1596 C C . VAL A 1 209 ? -23.476 1.391 24.886 1.00 60.72 209 VAL A C 1
ATOM 1598 O O . VAL A 1 209 ? -22.556 1.679 24.125 1.00 60.72 209 VAL A O 1
ATOM 1601 N N . GLU A 1 210 ? -24.139 2.332 25.555 1.00 49.31 210 GLU A N 1
ATOM 1602 C CA . GLU A 1 210 ? -23.937 3.784 25.402 1.00 49.31 210 GLU A CA 1
ATOM 1603 C C . GLU A 1 210 ? -22.628 4.315 26.026 1.00 49.31 210 GLU A C 1
ATOM 1605 O O . GLU A 1 210 ? -22.315 5.496 25.907 1.00 49.31 210 GLU A O 1
ATOM 1610 N N . GLY A 1 211 ? -21.818 3.466 26.667 1.00 46.81 211 GLY A N 1
ATOM 1611 C CA . GLY A 1 211 ? -20.644 3.902 27.439 1.00 46.81 211 GLY A CA 1
ATOM 1612 C C . GLY A 1 211 ? -19.261 3.621 26.841 1.00 46.81 211 GLY A C 1
ATOM 1613 O O . GLY A 1 211 ? -18.272 3.981 27.473 1.00 46.81 211 GLY A O 1
ATOM 1614 N N . ALA A 1 212 ? -19.145 2.945 25.690 1.00 45.72 212 ALA A N 1
ATOM 1615 C CA . ALA A 1 212 ? -17.851 2.400 25.237 1.00 45.72 212 ALA A CA 1
ATOM 1616 C C . ALA A 1 212 ? -17.305 2.959 23.910 1.00 45.72 212 ALA A C 1
ATOM 1618 O O . ALA A 1 212 ? -16.168 2.653 23.565 1.00 45.72 212 ALA A O 1
ATOM 1619 N N . ASN A 1 213 ? -18.079 3.756 23.168 1.00 49.03 213 ASN A N 1
ATOM 1620 C CA . ASN A 1 213 ? -17.766 4.101 21.776 1.00 49.03 213 ASN A CA 1
ATOM 1621 C C . ASN A 1 213 ? -17.813 5.616 21.516 1.00 49.03 213 ASN A C 1
ATOM 1623 O O . ASN A 1 213 ? -18.520 6.084 20.621 1.00 49.03 213 ASN A O 1
ATOM 1627 N N . GLU A 1 214 ? -17.015 6.394 22.251 1.00 52.44 214 GLU A N 1
ATOM 1628 C CA . GLU A 1 214 ? -16.450 7.589 21.615 1.00 52.44 214 GLU A CA 1
ATOM 1629 C C . GLU A 1 214 ? -15.663 7.115 20.388 1.00 52.44 214 GLU A C 1
ATOM 1631 O O . GLU A 1 214 ? -14.974 6.095 20.456 1.00 52.44 214 GLU A O 1
ATOM 1636 N N . ALA A 1 215 ? -15.815 7.798 19.248 1.00 52.41 215 ALA A N 1
ATOM 1637 C CA . ALA A 1 215 ? -15.027 7.496 18.058 1.00 52.41 215 ALA A CA 1
ATOM 1638 C C . ALA A 1 215 ? -13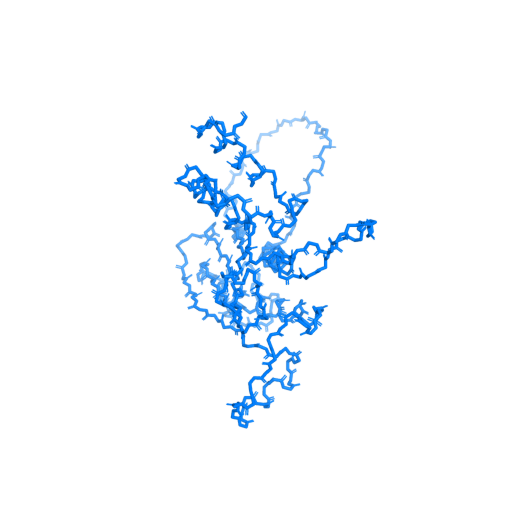.544 7.579 18.446 1.00 52.41 215 ALA A C 1
ATOM 1640 O O . ALA A 1 215 ? -13.019 8.668 18.666 1.00 52.41 215 ALA A O 1
ATOM 1641 N N . LEU A 1 216 ? -12.912 6.414 18.625 1.00 61.31 216 LEU A N 1
ATOM 1642 C CA . LEU A 1 216 ? -11.537 6.329 19.105 1.00 61.31 216 LEU A CA 1
ATOM 1643 C C . LEU A 1 216 ? -10.588 6.965 18.088 1.00 61.31 216 LEU A C 1
ATOM 1645 O O . LEU A 1 216 ? -9.604 7.600 18.477 1.00 61.31 216 LEU A O 1
ATOM 1649 N N . GLU A 1 217 ? -10.894 6.821 16.797 1.00 67.81 217 GLU A N 1
ATOM 1650 C CA . GLU A 1 217 ? -10.231 7.555 15.724 1.00 67.81 217 GLU A CA 1
ATOM 1651 C C . GLU A 1 217 ? -10.822 8.955 15.565 1.00 67.81 217 GLU A C 1
ATOM 1653 O O . GLU A 1 217 ? -12.037 9.173 15.601 1.00 67.81 217 GLU A O 1
ATOM 1658 N N . ASP A 1 218 ? -9.932 9.912 15.330 1.00 71.75 218 ASP A N 1
ATOM 1659 C CA . ASP A 1 218 ? -10.312 11.289 15.088 1.00 71.75 218 ASP A CA 1
ATOM 1660 C C . ASP A 1 218 ? -11.075 11.415 13.761 1.00 71.75 218 ASP A C 1
ATOM 1662 O O . ASP A 1 218 ? -10.521 11.232 12.676 1.00 71.75 218 ASP A O 1
ATOM 1666 N N . LYS A 1 219 ? -12.359 11.787 13.826 1.00 78.06 219 LYS A N 1
ATOM 1667 C CA . LYS A 1 219 ? -13.191 12.002 12.629 1.00 78.06 219 LYS A CA 1
ATOM 1668 C C . LYS A 1 219 ? -12.668 13.119 11.720 1.00 78.06 219 LYS A C 1
ATOM 1670 O O . LYS A 1 219 ? -13.132 13.253 10.582 1.00 78.06 219 LYS A O 1
ATOM 1675 N N . ARG A 1 220 ? -11.736 13.958 12.188 1.00 74.56 220 ARG A N 1
ATOM 1676 C CA . ARG A 1 220 ? -11.039 14.929 11.333 1.00 74.56 220 ARG A CA 1
ATOM 1677 C C . ARG A 1 220 ? -10.240 14.230 10.237 1.00 74.56 220 ARG A C 1
ATOM 1679 O O . ARG A 1 220 ? -10.281 14.703 9.103 1.00 74.56 220 ARG A O 1
ATOM 1686 N N . ASP A 1 221 ? -9.666 13.070 10.545 1.00 73.00 221 ASP A N 1
ATOM 1687 C CA . ASP A 1 221 ? -8.841 12.270 9.634 1.00 73.00 221 ASP A CA 1
ATOM 1688 C C . ASP A 1 221 ? -9.690 11.438 8.652 1.00 73.00 221 ASP A C 1
ATOM 1690 O O . ASP A 1 221 ? -9.176 10.811 7.726 1.00 73.00 221 ASP A O 1
ATOM 1694 N N . TRP A 1 222 ? -11.019 11.442 8.811 1.00 85.00 222 TRP A N 1
ATOM 1695 C CA . TRP A 1 222 ? -11.919 10.702 7.933 1.00 85.00 222 TRP A CA 1
ATOM 1696 C C . TRP A 1 222 ? -12.106 11.393 6.587 1.00 85.00 222 TRP A C 1
ATOM 1698 O O . TRP A 1 222 ? -12.402 12.597 6.496 1.00 85.00 222 TRP A O 1
ATOM 1708 N N . THR A 1 223 ? -12.048 10.580 5.533 1.00 87.50 223 THR A N 1
ATOM 1709 C CA . THR A 1 223 ? -12.363 11.019 4.178 1.00 87.50 223 THR A CA 1
ATOM 1710 C C . THR A 1 223 ? -13.832 11.440 4.071 1.00 87.50 223 THR A C 1
ATOM 1712 O O . THR A 1 223 ? -14.688 11.071 4.883 1.00 87.50 223 THR A O 1
ATOM 1715 N N . LEU A 1 224 ? -14.154 12.205 3.024 1.00 91.00 224 LEU A N 1
ATOM 1716 C CA . LEU A 1 224 ? -15.547 12.526 2.711 1.00 91.00 224 LEU A CA 1
ATOM 1717 C C . LEU A 1 224 ? -16.381 11.256 2.475 1.00 91.00 224 LEU A C 1
ATOM 1719 O O . LEU A 1 224 ? -17.556 11.233 2.838 1.00 91.00 224 LEU A O 1
ATOM 1723 N N . HIS A 1 225 ? -15.782 10.205 1.906 1.00 91.19 225 HIS A N 1
ATOM 1724 C CA . HIS A 1 225 ? -16.452 8.927 1.672 1.00 91.19 225 HIS A CA 1
ATOM 1725 C C . HIS A 1 225 ? -16.844 8.260 2.990 1.00 91.19 225 HIS A C 1
ATOM 1727 O O . HIS A 1 225 ? -18.018 7.942 3.166 1.00 91.19 225 HIS A O 1
ATOM 1733 N N . THR A 1 226 ? -15.921 8.175 3.948 1.00 90.81 226 THR A N 1
ATOM 1734 C CA . THR A 1 226 ? -16.174 7.587 5.271 1.00 90.81 226 THR A CA 1
ATOM 1735 C C . THR A 1 226 ? -17.284 8.339 6.011 1.00 90.81 226 THR A C 1
ATOM 1737 O O . THR A 1 226 ? -18.234 7.733 6.503 1.00 90.81 226 THR A O 1
ATOM 1740 N N . LYS A 1 227 ? -17.228 9.680 6.014 1.00 91.50 227 LYS A N 1
ATOM 1741 C CA . LYS A 1 227 ? -18.267 10.543 6.614 1.00 91.50 227 LYS A CA 1
ATOM 1742 C C . LYS A 1 227 ? -19.627 10.365 5.940 1.00 91.50 227 LYS A C 1
ATOM 1744 O O . LYS A 1 227 ? -20.659 10.350 6.605 1.00 91.50 227 LYS A O 1
ATOM 1749 N N . THR A 1 228 ? -19.637 10.234 4.616 1.00 93.00 228 THR A N 1
ATOM 1750 C CA . THR A 1 228 ? -20.874 10.022 3.856 1.00 93.00 228 THR A CA 1
ATOM 1751 C C . THR A 1 228 ? -21.459 8.642 4.147 1.00 93.00 228 THR A C 1
ATOM 1753 O O . THR A 1 228 ? -22.663 8.540 4.359 1.00 93.00 228 THR A O 1
ATOM 1756 N N . ALA A 1 229 ? -20.630 7.596 4.209 1.00 92.44 229 ALA A N 1
ATOM 1757 C CA . ALA A 1 229 ? -21.062 6.244 4.554 1.00 92.44 229 ALA A CA 1
ATOM 1758 C C . ALA A 1 229 ? -21.678 6.192 5.963 1.00 92.44 229 ALA A C 1
ATOM 1760 O O . ALA A 1 229 ? -22.779 5.666 6.119 1.00 92.44 229 ALA A O 1
ATOM 1761 N N . GLU A 1 230 ? -21.031 6.816 6.955 1.00 91.81 230 GLU A N 1
ATOM 1762 C CA . GLU A 1 230 ? -21.567 6.980 8.315 1.00 91.81 230 GLU A CA 1
ATOM 1763 C C . GLU A 1 230 ? -22.945 7.657 8.296 1.00 91.81 230 GLU A C 1
ATOM 1765 O O . GLU A 1 230 ? -23.914 7.143 8.858 1.00 91.81 230 GLU A O 1
ATOM 1770 N N . TRP A 1 231 ? -23.045 8.808 7.623 1.00 92.38 231 TRP A N 1
ATOM 1771 C CA . TRP A 1 231 ? -24.282 9.580 7.556 1.00 92.38 231 TRP A CA 1
ATOM 1772 C C . TRP A 1 231 ? -25.415 8.788 6.896 1.00 92.38 231 TRP A C 1
ATOM 1774 O O . TRP A 1 231 ? -26.511 8.725 7.452 1.00 92.38 231 TRP A O 1
ATOM 1784 N N . VAL A 1 232 ? -25.156 8.140 5.753 1.00 93.69 232 VAL A N 1
ATOM 1785 C CA . VAL A 1 232 ? -26.155 7.309 5.063 1.00 93.69 232 VAL A CA 1
ATOM 1786 C C . VAL A 1 232 ? -26.633 6.183 5.977 1.00 93.69 232 VAL A C 1
ATOM 1788 O O . VAL A 1 232 ? -27.841 5.980 6.093 1.00 93.69 232 VAL A O 1
ATOM 1791 N N . CYS A 1 233 ? -25.721 5.491 6.668 1.00 91.69 233 CYS A N 1
ATOM 1792 C CA . CYS A 1 233 ? -26.094 4.423 7.596 1.00 91.69 233 CYS A CA 1
ATOM 1793 C C . CYS A 1 233 ? -27.024 4.938 8.699 1.00 91.69 233 CYS A C 1
ATOM 1795 O O . CYS A 1 233 ? -28.063 4.329 8.944 1.00 91.69 233 CYS A O 1
ATOM 1797 N N . ARG A 1 234 ? -26.730 6.096 9.303 1.00 88.81 234 ARG A N 1
ATOM 1798 C CA . ARG A 1 234 ? -27.611 6.698 10.320 1.00 88.81 234 ARG A CA 1
ATOM 1799 C C . ARG A 1 234 ? -29.003 6.999 9.800 1.00 88.81 234 ARG A C 1
ATOM 1801 O O . ARG A 1 234 ? -29.978 6.672 10.471 1.00 88.81 234 ARG A O 1
ATOM 1808 N N . GLN A 1 235 ? -29.100 7.584 8.607 1.00 92.12 235 GLN A N 1
ATOM 1809 C CA . GLN A 1 235 ? -30.394 7.888 7.997 1.00 92.12 235 GLN A CA 1
ATOM 1810 C C . GLN A 1 235 ? -31.201 6.614 7.724 1.00 92.12 235 GLN A C 1
ATOM 1812 O O . GLN A 1 235 ? -32.402 6.584 7.973 1.00 92.12 235 GLN A O 1
ATOM 1817 N N . MET A 1 236 ? -30.551 5.548 7.248 1.00 91.50 236 MET A N 1
ATOM 1818 C CA . MET A 1 236 ? -31.228 4.280 6.958 1.00 91.50 236 ME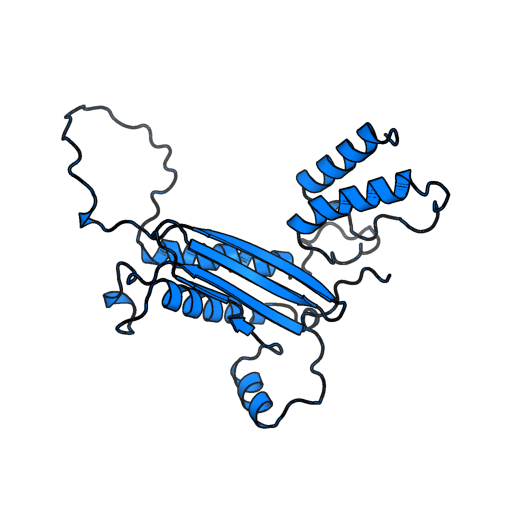T A CA 1
ATOM 1819 C C . MET A 1 236 ? -31.639 3.513 8.219 1.00 91.50 236 MET A C 1
ATOM 1821 O O . MET A 1 236 ? -32.643 2.805 8.191 1.00 91.50 236 MET A O 1
ATOM 1825 N N . LEU A 1 237 ? -30.881 3.649 9.308 1.00 87.69 237 LEU A N 1
ATOM 1826 C CA . LEU A 1 237 ? -31.131 2.955 10.573 1.00 87.69 237 LEU A CA 1
ATOM 1827 C C . LEU A 1 237 ? -32.054 3.735 11.523 1.00 87.69 237 LEU A C 1
ATOM 1829 O O . LEU A 1 237 ? -32.472 3.184 12.534 1.00 87.69 237 LEU A O 1
ATOM 1833 N N . GLY A 1 238 ? -32.416 4.981 11.191 1.00 77.25 238 GLY A N 1
ATOM 1834 C CA . GLY A 1 238 ? -33.273 5.827 12.029 1.00 77.25 238 GLY A CA 1
ATOM 1835 C C . GLY A 1 238 ? -32.544 6.490 13.205 1.00 77.25 238 GLY A C 1
ATOM 1836 O O . GLY A 1 238 ? -33.193 6.943 14.143 1.00 77.25 238 GLY A O 1
ATOM 1837 N N . ASN A 1 239 ? -31.211 6.565 13.139 1.00 63.84 239 ASN A N 1
ATOM 1838 C CA . ASN A 1 239 ? -30.328 7.093 14.187 1.00 63.84 239 ASN A CA 1
ATOM 1839 C C . ASN A 1 239 ? -29.833 8.524 13.871 1.00 63.84 239 ASN A C 1
ATOM 1841 O O . ASN A 1 239 ? -28.738 8.904 14.291 1.00 63.84 239 ASN A O 1
ATOM 1845 N N . GLY A 1 240 ? -30.568 9.279 13.046 1.00 54.38 240 GLY A N 1
ATOM 1846 C CA . GLY A 1 240 ? -30.159 10.576 12.488 1.00 54.38 240 GLY A CA 1
ATOM 1847 C C . GLY A 1 240 ? -31.060 11.737 12.869 1.00 54.38 240 GLY A C 1
ATOM 1848 O O . GLY A 1 240 ? -32.253 11.495 13.148 1.00 54.38 240 GLY A O 1
#

InterPro domains:
  IPR037136 RNA 3'-terminal phosphate cyclase domain superfamily [G3DSA:3.65.10.20] (165-240)